Protein 6V7G (pdb70)

GO terms:
  GO:0042802 identical protein binding (F, IDA)
  GO:0032991 protein-containing complex (C, IDA)
  GO:0045735 nutrient reservoir activity (F, IDA)

Radius of gyration: 23.81 Å; Cα contacts (8 Å, |Δi|>4): 903; chains: 1; bounding box: 50×85×43 Å

Sequence (356 aa):
NNPYLFRSSNKFLTLFKKNQHGSLLRLLQRFNEDTEEKLENLRDYRVLEYCCSKPNTLLLPHHSDSDLLVVLVLEGQAILVLVNPDDGRDTYKLDQGDAIKIQAGTPFYLINPDNNQNLRILKFAITFRRPGTVVEDFFLSSTKRLPSYLSAFSKNFLEASYDSPYDDEIEQTLLQEEEQEGVIVKMMPKDTLSSQDKPFNLRSRRDPIYSNNYGKLYEITPEKNSQLRDDLDILLNLQQMNEGALFVPHYNSRATVILVANEGRAEVELVGLEEQQMQLRRYAATLSEGDIIVIPSSSFPVALKAASDLLNNMVGIGVNAENNERNFLAGHKENVIRQIPRQVSSDLTFPGSGEEVEELLENQKESYFVDGQPR

Foldseek 3Di:
DALQWFALVQWDWPDDDPFWTKTKHDASPPPHPPVPVRQQKIKMKIKGDAQKKQAKKFKQWKKKKAWQWAKKWKWWDDPVGIDIAIHGHQKIAIDHGPTIMMMTRNDHGIMTMMMIMTRHDPDRNDMDMQGQAQAQVGWHPVVVDDQVCVCVVVVHHSVCCCVPGTDHPYNDSMGGHDDVVVSVLRHIDGQPNDAFPDDDPFWTKGKDALVRHVRCVVQRKMKMIWGAAQKKQAKKFKAFWWKWKAWAAAKKWKWKWDADDVVGIDTDTDIGHHSMIGIHGGPIIMMIHGNHGTDMMIMTHRGPPMDMAGCAEDPNRVLLVDQQVVVCVVDVDHSVVSNVVRVPHHGPRMDRNDDD

Organism: Canavalia ensiformis (NCBI:txid3823)

Structure (mmCIF, N/CA/C/O backbone):
data_6V7G
#
_entry.id   6V7G
#
_cell.length_a   125.806
_cell.length_b   125.806
_cell.length_c   49.875
_cell.angle_alpha   90.000
_cell.angle_beta   90.000
_cell.angle_gamma   120.000
#
_symmetry.space_group_name_H-M   'P 63'
#
loop_
_entity.id
_entity.type
_entity.pdbx_description
1 polymer Canavalin
2 non-polymer 'ACETATE ION'
3 non-polymer 'BENZOIC ACID'
4 non-polymer 'CITRIC ACID'
5 water wat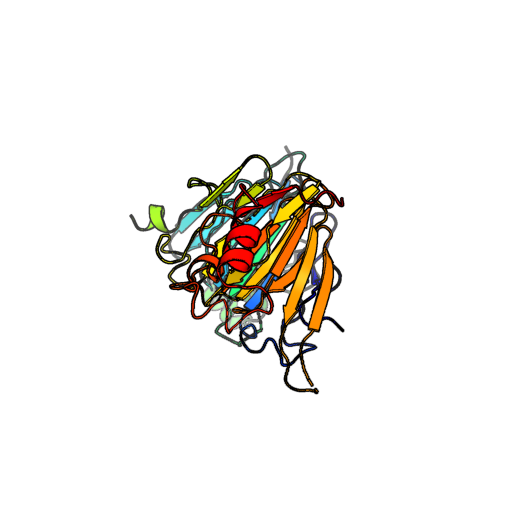er
#
loop_
_atom_site.group_PDB
_atom_site.id
_atom_site.type_symbol
_atom_site.label_atom_id
_atom_site.label_alt_id
_atom_site.label_comp_id
_atom_site.label_asym_id
_atom_site.label_entity_id
_atom_site.label_seq_id
_atom_site.pdbx_PDB_ins_code
_atom_site.Cartn_x
_atom_site.Cartn_y
_atom_site.Cartn_z
_atom_site.occupancy
_atom_site.B_iso_or_equiv
_atom_site.auth_seq_id
_atom_site.auth_comp_id
_atom_site.auth_asym_id
_atom_site.auth_atom_id
_atom_site.pdbx_PDB_model_num
ATOM 1 N N . ASN A 1 46 ? 23.633 137.520 -18.781 1.00 55.46 46 ASN A N 1
ATOM 2 C CA . ASN A 1 46 ? 22.567 138.423 -18.278 1.00 47.37 46 ASN A CA 1
ATOM 3 C C . ASN A 1 46 ? 22.421 138.219 -16.761 1.00 38.91 46 ASN A C 1
ATOM 4 O O . ASN A 1 46 ? 22.111 137.085 -16.308 1.00 44.29 46 ASN A O 1
ATOM 14 N N . ASN A 1 47 ? 22.672 139.288 -16.018 1.00 33.87 47 ASN A N 1
ATOM 15 C CA . ASN A 1 47 ? 22.581 139.334 -14.537 1.00 29.39 47 ASN A CA 1
ATOM 16 C C . ASN A 1 47 ? 21.571 140.422 -14.185 1.00 24.90 47 ASN A C 1
ATOM 17 O O . ASN A 1 47 ? 21.932 141.591 -14.053 1.00 24.97 47 ASN A O 1
ATOM 28 N N . PRO A 1 48 ? 20.296 140.058 -13.959 1.00 24.30 48 PRO A N 1
ATOM 29 C CA . PRO A 1 48 ? 19.248 141.039 -13.661 1.00 22.04 48 PRO A CA 1
ATOM 30 C C . PRO A 1 48 ? 19.348 141.615 -12.244 1.00 20.22 48 PRO A C 1
ATOM 31 O O . PRO A 1 48 ? 18.600 142.551 -11.948 1.00 21.59 48 PRO A O 1
ATOM 42 N N . TYR A 1 49 ? 20.270 141.102 -11.428 1.00 19.86 49 TYR A N 1
ATOM 43 C CA . TYR A 1 49 ? 20.422 141.526 -10.016 1.00 18.30 49 TYR A CA 1
ATOM 44 C C . TYR A 1 49 ? 21.526 142.569 -9.855 1.00 19.09 49 TYR A C 1
ATOM 45 O O . TYR A 1 49 ? 21.645 143.119 -8.747 1.00 18.07 49 TYR A O 1
ATOM 63 N N . LEU A 1 50 ? 22.297 142.831 -10.917 1.00 20.05 50 LEU A N 1
ATOM 64 C CA . LEU A 1 50 ? 23.486 143.705 -10.848 1.00 19.57 50 LEU A CA 1
ATOM 65 C C . LEU A 1 50 ? 23.164 145.106 -11.383 1.00 19.29 50 LEU A C 1
ATOM 66 O O . LEU A 1 50 ? 22.589 145.224 -12.480 1.00 22.39 50 LEU A O 1
ATOM 82 N N . PHE A 1 51 ? 23.434 146.109 -10.583 1.00 19.27 51 PHE A N 1
ATOM 83 C CA . PHE A 1 51 ? 23.162 147.535 -10.868 1.00 19.70 51 PHE A CA 1
ATOM 84 C C . PHE A 1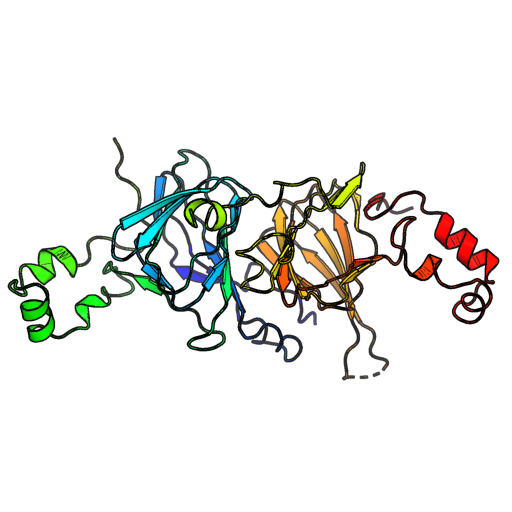 51 ? 24.492 148.281 -10.733 1.00 22.31 51 PHE A C 1
ATOM 85 O O . PHE A 1 51 ? 24.866 148.678 -9.628 1.00 22.83 51 PHE A O 1
ATOM 102 N N . ARG A 1 52 ? 25.201 148.415 -11.843 1.00 22.82 52 ARG A N 1
ATOM 103 C CA . ARG A 1 52 ? 26.498 149.132 -11.828 1.00 23.65 52 ARG A CA 1
ATOM 104 C C . ARG A 1 52 ? 26.247 150.588 -11.455 1.00 24.06 52 ARG A C 1
ATOM 105 O O . ARG A 1 52 ? 25.150 151.151 -11.722 1.00 23.02 52 ARG A O 1
ATOM 126 N N . SER A 1 53 ? 27.311 151.238 -10.955 1.00 23.23 53 SER A N 1
ATOM 127 C CA A SER A 1 53 ? 27.280 152.652 -10.509 0.46 25.02 53 SER A CA 1
ATOM 128 C CA B SER A 1 53 ? 27.274 152.650 -10.509 0.54 24.33 53 SER A CA 1
ATOM 129 C C . SER A 1 53 ? 26.763 153.540 -11.648 1.00 23.52 53 SER A C 1
ATOM 130 O O . SER A 1 53 ? 26.075 154.535 -11.367 1.00 26.34 53 SER A O 1
ATOM 145 N N . ASN A 1 54 ? 26.986 153.158 -12.896 1.00 23.90 54 ASN A N 1
ATOM 146 C CA . ASN A 1 54 ? 26.543 154.043 -13.991 1.00 24.24 54 ASN A CA 1
ATOM 147 C C . ASN A 1 54 ? 25.073 153.796 -14.348 1.00 23.23 54 ASN A C 1
ATOM 148 O O . ASN A 1 54 ? 24.597 154.432 -15.317 1.00 25.21 54 ASN A O 1
ATOM 159 N N . LYS A 1 55 ? 24.339 153.004 -13.572 1.00 24.27 55 LYS A N 1
ATOM 160 C CA . LYS A 1 55 ? 22.877 152.915 -13.810 1.00 24.15 55 LYS A CA 1
ATOM 161 C C . LYS A 1 55 ? 22.176 153.948 -12.908 1.00 23.50 55 LYS A C 1
ATOM 162 O O . LYS A 1 55 ? 20.948 154.003 -12.902 1.00 24.31 55 LYS A O 1
ATOM 181 N N . PHE A 1 56 ? 22.912 154.735 -12.139 1.00 24.67 56 PHE A N 1
ATOM 182 C CA . PHE A 1 56 ? 22.351 155.935 -11.472 1.00 22.18 56 PHE A CA 1
ATOM 183 C C . PHE A 1 56 ? 22.228 157.070 -12.486 1.00 26.88 56 PHE A C 1
ATOM 184 O O . PHE A 1 56 ? 23.244 157.362 -13.155 1.00 30.79 56 PHE A O 1
ATOM 201 N N . LEU A 1 57 ? 21.057 157.691 -12.595 1.00 24.22 57 LEU A N 1
ATOM 202 C CA . LEU A 1 57 ? 20.861 158.900 -13.429 1.00 26.24 57 LEU A CA 1
ATOM 203 C C . LEU A 1 57 ? 21.086 160.133 -12.570 1.00 24.65 57 LEU A C 1
ATOM 204 O O . LEU A 1 57 ? 20.670 160.194 -11.401 1.00 23.55 57 LEU A O 1
ATOM 220 N N . THR A 1 58 ? 21.696 161.145 -13.161 1.00 26.21 58 THR A N 1
ATOM 221 C CA . THR A 1 58 ? 21.946 162.417 -12.456 1.00 24.04 58 THR A CA 1
ATOM 222 C C . THR A 1 58 ? 20.660 163.246 -12.403 1.00 25.65 58 THR A C 1
ATOM 223 O O . THR A 1 58 ? 20.121 163.586 -13.475 1.00 30.25 58 THR A O 1
ATOM 234 N N . LEU A 1 59 ? 20.161 163.530 -11.208 1.00 22.57 59 LEU A N 1
ATOM 235 C CA . LEU A 1 59 ? 18.999 164.433 -10.977 1.00 22.29 59 LEU A CA 1
ATOM 236 C C . LEU A 1 59 ? 19.502 165.877 -10.970 1.00 25.30 59 LEU A C 1
ATOM 237 O O . LEU A 1 59 ? 18.806 166.772 -11.497 1.00 27.96 59 LEU A O 1
ATOM 253 N N . PHE A 1 60 ? 20.689 166.087 -10.396 1.00 22.67 60 PHE A N 1
ATOM 254 C CA . PHE A 1 60 ? 21.288 167.435 -10.293 1.00 22.15 60 PHE A CA 1
ATOM 255 C C . PHE A 1 60 ? 22.794 167.260 -10.127 1.00 21.55 60 PHE A C 1
ATOM 256 O O . PHE A 1 60 ? 23.236 166.415 -9.351 1.00 21.61 60 PHE A O 1
ATOM 273 N N . LYS A 1 61 ? 23.576 168.103 -10.797 1.00 22.44 61 LYS A N 1
ATOM 274 C CA A LYS A 1 61 ? 25.029 168.183 -10.547 0.62 23.11 61 LYS A CA 1
ATOM 275 C CA B LYS A 1 61 ? 25.050 168.162 -10.619 0.38 24.08 61 LYS A CA 1
ATOM 276 C C . LYS A 1 61 ? 25.519 169.611 -10.796 1.00 23.48 61 LYS A C 1
ATOM 277 O O . LYS A 1 61 ? 25.139 170.239 -11.806 1.00 24.96 61 LYS A O 1
ATOM 314 N N . ASN A 1 62 ? 26.332 170.097 -9.884 1.00 20.36 62 ASN A N 1
ATOM 315 C CA . ASN A 1 62 ? 27.084 171.352 -10.139 1.00 20.80 62 ASN A CA 1
ATOM 316 C C . ASN A 1 62 ? 28.489 171.174 -9.557 1.00 21.10 62 ASN A C 1
ATOM 317 O O . ASN A 1 62 ? 28.884 170.046 -9.239 1.00 21.96 62 ASN A O 1
ATOM 328 N N . GLN A 1 63 ? 29.250 172.269 -9.421 1.00 21.90 63 GLN A N 1
ATOM 329 C CA . GLN A 1 63 ? 30.624 172.199 -8.881 1.00 23.01 63 GLN A CA 1
ATOM 330 C C . GLN A 1 63 ? 30.645 171.858 -7.396 1.00 24.25 63 GLN A C 1
ATOM 331 O O . GLN A 1 63 ? 31.721 171.497 -6.916 1.00 26.87 63 GLN A O 1
ATOM 345 N N . HIS A 1 64 ? 29.488 171.875 -6.718 1.00 21.26 64 HIS A N 1
ATOM 346 C CA . HIS A 1 64 ? 29.407 171.713 -5.246 1.00 21.04 64 HIS A CA 1
ATOM 347 C C . HIS A 1 64 ? 28.938 170.290 -4.878 1.00 20.87 64 HIS A C 1
ATOM 348 O O . HIS A 1 64 ? 29.113 169.912 -3.732 1.00 21.42 64 HIS A O 1
ATOM 362 N N . GLY A 1 65 ? 28.370 169.547 -5.806 1.00 21.79 65 GLY A N 1
ATOM 363 C CA . GLY A 1 65 ? 27.881 168.197 -5.458 1.00 20.33 65 GLY A CA 1
ATOM 364 C C . GLY A 1 65 ? 26.905 167.662 -6.483 1.00 20.70 65 GLY A C 1
ATOM 365 O O . GLY A 1 65 ? 26.707 168.234 -7.544 1.00 20.62 65 GLY A O 1
ATOM 369 N N . SER A 1 66 ? 26.320 166.519 -6.160 1.00 19.76 66 SER A N 1
ATOM 370 C CA . SER A 1 66 ? 25.429 165.822 -7.100 1.00 20.15 66 SER A CA 1
ATOM 371 C C . SER A 1 66 ? 24.370 165.017 -6.345 1.00 20.46 66 SER A C 1
ATOM 372 O O . SER A 1 66 ? 24.603 164.542 -5.228 1.00 21.33 66 SER A O 1
ATOM 380 N N A LEU A 1 67 ? 23.238 164.833 -6.994 0.61 19.97 67 LEU A N 1
ATOM 381 N N B LEU A 1 67 ? 23.233 164.864 -7.019 0.39 19.79 67 LEU A N 1
ATOM 382 C CA A LEU A 1 67 ? 22.192 163.898 -6.511 0.61 20.52 67 LEU A CA 1
ATOM 383 C CA B LEU A 1 67 ? 22.073 164.015 -6.632 0.39 19.77 67 LEU A CA 1
ATOM 384 C C A LEU A 1 67 ? 21.845 162.971 -7.667 0.61 20.90 67 LEU A C 1
ATOM 385 C C B LEU A 1 67 ? 21.889 162.967 -7.735 0.39 20.03 67 LEU A C 1
ATOM 386 O O A LEU A 1 67 ? 21.542 163.449 -8.766 0.61 21.90 67 LEU A O 1
ATOM 387 O O B LEU A 1 67 ? 21.753 163.365 -8.909 0.39 19.60 67 LEU A O 1
ATOM 418 N N . ARG A 1 68 ? 21.914 161.673 -7.407 0.96 19.59 68 ARG A N 1
ATOM 419 C CA . ARG A 1 68 ? 21.716 160.636 -8.437 1.00 20.19 68 ARG A CA 1
ATOM 420 C C . ARG A 1 68 ? 20.664 159.640 -7.947 1.00 19.61 68 ARG A C 1
ATOM 421 O O . ARG A 1 68 ? 20.549 159.430 -6.736 0.99 21.42 68 ARG A O 1
ATOM 443 N N . LEU A 1 69 ? 19.957 159.066 -8.895 1.00 18.80 69 LEU A N 1
ATOM 444 C CA . LEU A 1 69 ? 18.789 158.189 -8.631 1.00 19.28 69 LEU A CA 1
ATOM 445 C C . LEU A 1 69 ? 18.981 156.906 -9.415 1.00 17.91 69 LEU A C 1
ATOM 446 O O . LEU A 1 69 ? 19.058 156.944 -10.650 1.00 19.00 69 LEU A O 1
ATOM 462 N N . LEU A 1 70 ? 19.044 155.776 -8.727 1.00 18.01 70 LEU A N 1
ATOM 463 C CA . LEU A 1 70 ? 19.148 154.477 -9.426 1.00 20.01 70 LEU A CA 1
ATOM 464 C C . LEU A 1 70 ? 17.870 154.192 -10.206 1.00 19.08 70 LEU A C 1
ATOM 465 O O . LEU A 1 70 ? 16.767 154.495 -9.754 1.00 19.64 70 LEU A O 1
ATOM 481 N N . GLN A 1 71 ? 18.054 153.613 -11.387 1.00 20.80 71 GLN A N 1
ATOM 482 C CA . GLN A 1 71 ? 16.915 153.113 -12.172 1.00 23.09 71 GLN A CA 1
ATOM 483 C C . GLN A 1 71 ? 16.043 152.223 -11.283 1.00 22.94 71 GLN A C 1
ATOM 484 O O . GLN A 1 71 ? 16.541 151.620 -10.313 1.00 22.94 71 GLN A O 1
ATOM 498 N N . ARG A 1 72 ? 14.756 152.195 -11.568 1.00 21.63 72 ARG A N 1
ATOM 499 C CA . ARG A 1 72 ? 13.835 151.277 -10.879 1.00 21.26 72 ARG A CA 1
ATOM 500 C C . ARG A 1 72 ? 14.392 149.849 -10.920 1.00 20.94 72 ARG A C 1
ATOM 501 O O . ARG A 1 72 ? 14.968 149.390 -11.944 1.00 22.52 72 ARG A O 1
ATOM 522 N N . PHE A 1 73 ? 14.231 149.140 -9.817 1.00 20.15 73 PHE A N 1
ATOM 523 C CA . PHE A 1 73 ? 14.693 147.743 -9.715 1.00 19.45 73 PHE A CA 1
ATOM 524 C C . PHE A 1 73 ? 14.008 146.869 -10.758 1.00 21.13 73 PHE A C 1
ATOM 525 O O . PHE A 1 73 ? 14.674 145.937 -11.235 1.00 21.29 73 PHE A O 1
ATOM 542 N N . ASN A 1 74 ? 12.771 147.197 -11.094 1.00 21.51 74 ASN A N 1
ATOM 543 C CA . ASN A 1 74 ? 11.970 146.401 -12.055 1.00 23.92 74 ASN A CA 1
ATOM 544 C C . ASN A 1 74 ? 11.972 147.046 -13.431 1.00 27.27 74 ASN A C 1
ATOM 545 O O . ASN A 1 74 ? 11.103 146.633 -14.250 1.00 30.88 74 ASN A O 1
ATOM 556 N N . GLU A 1 75 ? 12.931 147.913 -13.753 1.00 25.23 75 GLU A N 1
ATOM 557 C CA . GLU A 1 75 ? 12.959 148.560 -15.091 1.00 26.41 75 GLU A CA 1
ATOM 558 C C . GLU A 1 75 ? 13.224 147.499 -16.153 1.00 28.96 75 GLU A C 1
ATOM 559 O O . GLU A 1 75 ? 12.524 147.536 -17.202 1.00 31.04 75 GLU A O 1
ATOM 571 N N . ASP A 1 76 ? 14.203 146.617 -15.940 1.00 26.17 76 ASP A N 1
ATOM 572 C CA . ASP A 1 76 ? 14.738 145.729 -17.014 1.00 27.24 76 ASP A CA 1
ATOM 573 C C . ASP A 1 76 ? 14.479 144.261 -16.690 1.00 30.82 76 ASP A C 1
ATOM 574 O O . ASP A 1 76 ? 14.950 143.408 -17.442 1.00 36.51 76 ASP A O 1
ATOM 583 N N . THR A 1 77 ? 13.810 143.955 -15.589 1.00 27.42 77 THR A N 1
ATOM 584 C CA . THR A 1 77 ? 13.552 142.549 -15.172 1.00 25.72 77 THR A CA 1
ATOM 585 C C . THR A 1 77 ? 12.179 142.475 -14.523 1.00 27.93 77 THR A C 1
ATOM 586 O O . THR A 1 77 ? 11.776 143.435 -13.844 1.00 30.78 77 THR A O 1
ATOM 597 N N . GLU A 1 78 ? 11.565 141.299 -14.595 1.00 27.45 78 GLU A N 1
ATOM 598 C CA A GLU A 1 78 ? 10.309 141.011 -13.860 0.42 27.16 78 GLU A CA 1
ATOM 599 C CA B GLU A 1 78 ? 10.314 140.924 -13.909 0.58 27.26 78 GLU A CA 1
ATOM 600 C C . GLU A 1 78 ? 10.626 140.316 -12.535 1.00 26.38 78 GLU A C 1
ATOM 601 O O . GLU A 1 78 ? 9.688 140.121 -11.744 1.00 30.31 78 GLU A O 1
ATOM 624 N N . LYS A 1 79 ? 11.892 140.029 -12.257 1.00 21.12 79 LYS A N 1
ATOM 625 C CA . LYS A 1 79 ? 12.306 139.195 -11.117 1.00 20.78 79 LYS A CA 1
ATOM 626 C C . LYS A 1 79 ? 12.336 139.998 -9.820 1.00 21.84 79 LYS A C 1
ATOM 627 O O . LYS A 1 79 ? 12.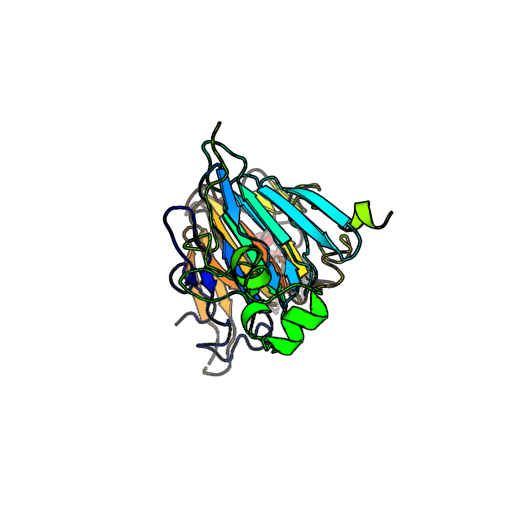494 139.386 -8.775 1.00 21.64 79 LYS A O 1
ATOM 646 N N . LEU A 1 80 ? 12.231 141.325 -9.905 1.00 21.45 80 LEU A N 1
ATOM 647 C CA . LEU A 1 80 ? 12.364 142.206 -8.710 1.00 18.59 80 LEU A CA 1
ATOM 648 C C . LEU A 1 80 ? 11.071 143.001 -8.488 1.00 18.92 80 LEU A C 1
ATOM 649 O O . LEU A 1 80 ? 11.129 144.103 -7.909 1.00 18.23 80 LEU A O 1
ATOM 665 N N . GLU A 1 81 ? 9.905 142.426 -8.746 1.00 21.77 81 GLU A N 1
ATOM 666 C CA . GLU A 1 81 ? 8.617 143.066 -8.356 1.00 20.60 81 GLU A CA 1
ATOM 667 C C . GLU A 1 81 ? 8.559 143.320 -6.859 1.00 20.37 81 GLU A C 1
ATOM 668 O O . GLU A 1 81 ? 7.933 144.339 -6.454 1.00 23.40 81 GLU A O 1
ATOM 680 N N . ASN A 1 82 ? 9.202 142.525 -6.023 1.00 20.09 82 ASN A N 1
ATOM 681 C CA . ASN A 1 82 ? 9.200 142.755 -4.547 1.00 22.16 82 ASN A CA 1
ATOM 682 C C . ASN A 1 82 ? 9.829 144.095 -4.181 1.00 20.11 82 ASN A C 1
ATOM 683 O O . ASN A 1 82 ? 9.726 144.530 -2.995 1.00 22.33 82 ASN A O 1
ATOM 694 N N . LEU A 1 83 ? 10.614 144.676 -5.094 1.00 17.34 83 LEU A N 1
ATOM 695 C CA . LEU A 1 83 ? 11.376 145.901 -4.811 1.00 17.04 83 LEU A CA 1
ATOM 696 C C . LEU A 1 83 ? 10.765 147.110 -5.509 1.00 17.20 83 LEU A C 1
ATOM 697 O O . LEU A 1 83 ? 11.355 148.183 -5.401 1.00 17.02 83 LEU A O 1
ATOM 713 N N . ARG A 1 84 ? 9.602 146.995 -6.122 1.00 17.69 84 ARG A N 1
ATOM 714 C CA . ARG A 1 84 ? 9.078 148.087 -6.992 1.00 19.47 84 ARG A CA 1
ATOM 715 C C . ARG A 1 84 ? 8.787 149.358 -6.189 1.00 18.92 84 ARG A C 1
ATOM 716 O O . ARG A 1 84 ? 8.842 150.425 -6.808 1.00 22.18 84 ARG A O 1
ATOM 737 N N . ASP A 1 85 ? 8.545 149.302 -4.883 1.00 17.73 85 ASP A N 1
ATOM 738 C CA . ASP A 1 85 ? 8.189 150.509 -4.092 1.00 21.57 85 ASP A CA 1
ATOM 739 C C . ASP A 1 85 ? 9.446 151.216 -3.588 1.00 18.54 85 ASP A C 1
ATOM 740 O O . ASP A 1 85 ? 9.325 152.261 -2.933 1.00 19.72 85 ASP A O 1
ATOM 749 N N . TYR A 1 86 ? 10.650 150.682 -3.829 1.00 16.94 86 TYR A N 1
ATOM 750 C CA . TYR A 1 86 ? 11.882 151.235 -3.251 1.00 16.90 86 TYR A CA 1
ATOM 751 C C . TYR A 1 86 ? 12.748 151.881 -4.326 1.00 17.88 86 TYR A C 1
ATOM 752 O O . TYR A 1 86 ? 12.850 151.356 -5.465 1.00 18.20 86 TYR A O 1
ATOM 770 N N . ARG A 1 87 ? 13.391 153.005 -3.988 1.00 17.10 87 ARG A N 1
ATOM 771 C CA . ARG A 1 87 ? 14.378 153.637 -4.875 1.00 18.59 87 ARG A CA 1
ATOM 772 C C . ARG A 1 87 ? 15.641 153.943 -4.082 1.00 17.97 87 ARG A C 1
ATOM 773 O O . ARG A 1 87 ? 15.589 154.174 -2.886 1.00 18.27 87 ARG A O 1
ATOM 794 N N . VAL A 1 88 ? 16.771 153.915 -4.753 1.00 18.20 88 VAL A N 1
ATOM 795 C CA . VAL A 1 88 ? 18.087 154.247 -4.163 1.00 18.36 88 VAL A CA 1
ATOM 796 C C . VAL A 1 88 ? 18.582 155.558 -4.743 1.00 18.83 88 VAL A C 1
ATOM 797 O O . VAL A 1 88 ? 18.619 155.707 -5.961 1.00 19.27 88 VAL A O 1
ATOM 810 N N . LEU A 1 89 ? 18.937 156.481 -3.851 1.00 18.99 89 LEU A N 1
ATOM 811 C CA . LEU A 1 89 ? 19.574 157.754 -4.266 1.00 21.03 89 LEU A CA 1
ATOM 812 C C . LEU A 1 89 ? 20.960 157.843 -3.654 1.00 21.04 89 LEU A C 1
ATOM 813 O O . LEU A 1 89 ? 21.230 157.293 -2.564 1.00 20.45 89 LEU A O 1
ATOM 829 N N . GLU A 1 90 ? 21.825 158.614 -4.321 1.00 21.67 90 GLU A N 1
ATOM 830 C CA . GLU A 1 90 ? 23.170 158.943 -3.798 1.00 24.07 90 GLU A CA 1
ATOM 831 C C . GLU A 1 90 ? 23.312 160.464 -3.804 1.00 23.89 90 GLU A C 1
ATOM 832 O O . GLU A 1 90 ? 22.980 161.108 -4.801 1.00 25.66 90 GLU A O 1
ATOM 844 N N . TYR A 1 91 ? 23.733 161.035 -2.682 1.00 21.93 91 TYR A N 1
ATOM 845 C CA . TYR A 1 91 ? 24.008 162.482 -2.555 1.00 22.02 91 TYR A CA 1
ATOM 846 C C . TYR A 1 91 ? 25.495 162.615 -2.246 1.00 20.71 91 TYR A C 1
ATOM 847 O O . TYR A 1 91 ? 25.998 161.953 -1.330 1.00 23.86 91 TYR A O 1
ATOM 865 N N . CYS A 1 92 ? 26.212 163.413 -3.030 1.00 20.55 92 CYS A N 1
ATOM 866 C CA A CYS A 1 92 ? 27.640 163.706 -2.790 0.51 23.12 92 CYS A CA 1
ATOM 867 C CA B CYS A 1 92 ? 27.637 163.695 -2.729 0.49 23.04 92 CYS A CA 1
ATOM 868 C C . CYS A 1 92 ? 27.817 165.210 -2.709 1.00 21.72 92 CYS A C 1
ATOM 869 O O . CYS A 1 92 ? 27.211 165.914 -3.525 1.00 22.51 92 CYS A O 1
ATOM 883 N N . SER A 1 93 ? 28.560 165.695 -1.744 1.00 21.17 93 SER A N 1
ATOM 884 C CA . SER A 1 93 ? 28.808 167.143 -1.730 1.00 21.16 93 SER A CA 1
ATOM 885 C C . SER A 1 93 ? 30.224 167.472 -1.260 1.00 21.52 93 SER A C 1
ATOM 886 O O . SER A 1 93 ? 30.805 166.742 -0.442 1.00 22.73 93 SER A O 1
ATOM 894 N N . LYS A 1 94 ? 30.692 168.586 -1.787 1.00 20.57 94 LYS A N 1
ATOM 895 C CA . LYS A 1 94 ? 32.047 169.080 -1.486 1.00 21.59 94 LYS A CA 1
ATOM 896 C C . LYS A 1 94 ? 32.045 169.695 -0.096 1.00 22.35 94 LYS A C 1
ATOM 897 O O . LYS A 1 94 ? 31.005 170.019 0.493 1.00 21.54 94 LYS A O 1
ATOM 916 N N . PRO A 1 95 ? 33.239 169.967 0.466 1.00 21.50 95 PRO A N 1
ATOM 917 C CA . PRO A 1 95 ? 33.295 170.688 1.727 1.00 21.36 95 PRO A CA 1
ATOM 918 C C . PRO A 1 95 ? 32.541 172.025 1.756 1.00 20.85 95 PRO A C 1
ATOM 919 O O . PRO A 1 95 ? 32.441 172.740 0.763 1.00 21.94 95 PRO A O 1
ATOM 930 N N . ASN A 1 96 ? 31.979 172.344 2.911 1.00 21.57 96 ASN A N 1
ATOM 931 C CA . ASN A 1 96 ? 31.340 173.649 3.174 1.00 20.98 96 ASN A CA 1
ATOM 932 C C . ASN A 1 96 ? 30.203 173.892 2.169 1.00 22.41 96 ASN A C 1
ATOM 933 O O . ASN A 1 96 ? 30.143 174.957 1.553 1.00 24.09 96 ASN A O 1
ATOM 944 N N . THR A 1 97 ? 29.305 172.924 2.016 1.00 21.11 97 THR A N 1
ATOM 945 C CA . THR A 1 97 ? 28.163 173.055 1.080 1.00 20.52 97 THR A CA 1
ATOM 946 C C . THR A 1 97 ? 26.843 172.773 1.808 1.00 21.85 97 THR A C 1
ATOM 947 O O . THR A 1 97 ? 26.851 172.152 2.844 1.00 21.37 97 THR A O 1
ATOM 958 N N . LEU A 1 98 ? 25.770 173.258 1.218 1.00 19.44 98 LEU A N 1
ATOM 959 C CA . LEU A 1 98 ? 24.387 173.145 1.741 1.00 20.72 98 LEU A CA 1
ATOM 960 C C . LEU A 1 98 ? 23.495 172.641 0.619 1.00 19.86 98 LEU A C 1
ATOM 961 O O . LEU A 1 98 ? 23.433 173.264 -0.443 1.00 20.38 98 LEU A O 1
ATOM 977 N N . LEU A 1 99 ? 22.749 171.565 0.888 1.00 18.84 99 LEU A N 1
ATOM 978 C CA . LEU A 1 99 ? 21.571 171.183 0.069 1.00 19.45 99 LEU A CA 1
ATOM 979 C C . LEU A 1 99 ? 20.332 171.915 0.597 1.00 18.47 99 LEU A C 1
ATOM 980 O O . LEU A 1 99 ? 20.022 171.747 1.779 1.00 20.51 99 LEU A O 1
ATOM 996 N N . LEU A 1 100 ? 19.722 172.732 -0.242 1.00 19.82 100 LEU A N 1
ATOM 997 C CA . LEU A 1 100 ? 18.683 173.703 0.180 1.00 20.27 100 LEU A CA 1
ATOM 998 C C . LEU A 1 100 ? 17.441 172.975 0.680 1.00 19.04 100 LEU A C 1
ATOM 999 O O . LEU A 1 100 ? 17.166 171.814 0.318 1.00 19.81 100 LEU A O 1
ATOM 1015 N N . PRO A 1 101 ? 16.644 173.655 1.517 1.00 19.16 101 PRO A N 1
ATOM 1016 C CA . PRO A 1 101 ? 15.445 173.064 2.120 1.00 19.21 101 PRO A CA 1
ATOM 1017 C C . PRO A 1 101 ? 14.452 172.508 1.104 1.00 18.87 101 PRO A C 1
ATOM 1018 O O . PRO A 1 101 ? 14.073 173.173 0.140 1.00 19.65 101 PRO A O 1
ATOM 1029 N N . HIS A 1 102 ? 13.968 171.305 1.397 1.00 18.60 102 HIS A N 1
ATOM 1030 C CA . HIS A 1 102 ? 12.977 170.627 0.538 1.00 17.97 102 HIS A CA 1
ATOM 1031 C C . HIS A 1 102 ? 12.317 169.532 1.348 1.00 17.32 102 HIS A C 1
ATOM 1032 O O . HIS A 1 102 ? 12.905 169.035 2.323 1.00 17.76 102 HIS A O 1
ATOM 1046 N N . HIS A 1 103 ? 11.127 169.147 0.946 1.00 16.71 103 HIS A N 1
ATOM 1047 C CA . HIS A 1 103 ? 10.529 167.907 1.467 1.00 16.92 103 HIS A CA 1
ATOM 1048 C C . HIS A 1 103 ? 10.409 166.899 0.344 1.00 18.19 103 HIS A C 1
ATOM 1049 O O . HIS A 1 103 ? 10.315 167.248 -0.826 1.00 17.41 103 HIS A O 1
ATOM 1063 N N . SER A 1 104 ? 10.388 165.653 0.740 1.00 18.05 104 SER A N 1
ATOM 1064 C CA . SER A 1 104 ? 10.171 164.508 -0.163 1.00 17.65 104 SER A CA 1
ATOM 1065 C C . SER A 1 104 ? 8.764 163.960 0.040 1.00 17.60 104 SER A C 1
ATOM 1066 O O . SER A 1 104 ? 8.238 164.015 1.173 1.00 18.64 104 SER A O 1
ATOM 1074 N N . ASP A 1 105 ? 8.167 163.415 -1.008 1.00 17.35 105 ASP A N 1
ATOM 1075 C CA . ASP A 1 105 ? 6.896 162.687 -0.866 1.00 17.51 105 ASP A CA 1
ATOM 1076 C C . ASP A 1 105 ? 7.082 161.266 -0.322 1.00 17.47 105 ASP A C 1
ATOM 1077 O O . ASP A 1 105 ? 6.054 160.626 -0.011 1.00 18.02 105 ASP A O 1
ATOM 1086 N N . SER A 1 106 ? 8.324 160.814 -0.129 1.00 16.61 106 SER A N 1
ATOM 1087 C CA . SER A 1 106 ? 8.637 159.427 0.277 1.00 15.07 106 SER A CA 1
ATOM 1088 C C . SER A 1 106 ? 9.303 159.439 1.645 1.00 15.30 106 SER A C 1
ATOM 1089 O O . SER A 1 106 ? 9.942 160.435 1.986 1.00 17.54 106 SER A O 1
ATOM 1097 N N . ASP A 1 107 ? 9.197 158.318 2.376 1.00 15.70 107 ASP A N 1
ATOM 1098 C CA . ASP A 1 107 ? 10.053 158.115 3.569 1.00 16.37 107 ASP A CA 1
ATOM 1099 C C . ASP A 1 107 ? 11.495 157.887 3.097 1.00 17.59 107 ASP A C 1
ATOM 1100 O O . ASP A 1 107 ? 11.685 157.262 2.031 1.00 17.62 107 ASP A O 1
ATOM 1109 N N . LEU A 1 108 ? 12.480 158.432 3.801 1.00 16.99 108 LEU A N 1
ATOM 1110 C CA . LEU A 1 108 ? 13.893 158.269 3.419 1.00 16.69 108 LEU A CA 1
ATOM 1111 C C . LEU A 1 108 ? 14.639 157.657 4.593 1.00 19.98 108 LEU A C 1
ATOM 1112 O O . LEU A 1 108 ? 14.529 158.138 5.717 1.00 22.47 108 LEU A O 1
ATOM 1128 N N . LEU A 1 109 ? 15.442 156.654 4.321 1.00 17.17 109 LEU A N 1
ATOM 1129 C CA . LEU A 1 109 ? 16.436 156.174 5.292 1.00 19.19 109 LEU A CA 1
ATOM 1130 C C . LEU A 1 109 ? 17.774 156.679 4.770 1.00 19.17 109 LEU A C 1
ATOM 1131 O O . LEU A 1 109 ? 18.128 156.348 3.612 1.00 21.46 109 LEU A O 1
ATOM 1147 N N . VAL A 1 110 ? 18.399 157.571 5.511 1.00 18.37 110 VAL A N 1
ATOM 1148 C CA A VAL A 1 110 ? 19.635 158.317 5.141 0.68 19.84 110 VAL A CA 1
ATOM 1149 C CA B VAL A 1 110 ? 19.657 158.185 5.026 0.32 18.75 110 VAL A CA 1
ATOM 1150 C C . VAL A 1 110 ? 20.819 157.644 5.850 1.00 21.42 110 VAL A C 1
ATOM 1151 O O . VAL A 1 110 ? 20.697 157.462 7.079 1.00 22.99 110 VAL A O 1
ATOM 1176 N N . LEU A 1 111 ? 21.881 157.325 5.126 1.00 19.54 111 LEU A N 1
ATOM 1177 C CA . LEU A 1 111 ? 23.100 156.732 5.724 1.00 20.76 111 LEU A CA 1
ATOM 1178 C C . LEU A 1 111 ? 24.321 157.489 5.229 1.00 18.86 111 LEU A C 1
ATOM 1179 O O . LEU A 1 111 ? 24.498 157.656 4.006 1.00 20.27 111 LEU A O 1
ATOM 1195 N N . VAL A 1 112 ? 25.189 157.871 6.151 1.00 19.12 112 VAL A N 1
ATOM 1196 C CA . VAL A 1 112 ? 26.464 158.523 5.781 1.00 18.94 112 VAL A CA 1
ATOM 1197 C C . VAL A 1 112 ? 27.492 157.443 5.438 1.00 19.58 112 VAL A C 1
ATOM 1198 O O . VAL A 1 112 ? 27.887 156.682 6.330 1.00 21.24 112 VAL A O 1
ATOM 1211 N N . LEU A 1 113 ? 27.874 157.366 4.182 1.00 18.84 113 LEU A N 1
ATOM 1212 C CA . LEU A 1 113 ? 28.896 156.404 3.701 1.00 20.70 113 LEU A CA 1
ATOM 1213 C C . LEU A 1 113 ? 30.295 156.972 3.898 1.00 23.53 113 LEU A C 1
ATOM 1214 O O . LEU A 1 113 ? 31.235 156.171 4.109 1.00 25.37 113 LEU A O 1
ATOM 1230 N N . GLU A 1 114 ? 30.461 158.298 3.775 1.00 20.57 114 GLU A N 1
ATOM 1231 C CA . GLU A 1 114 ? 31.783 158.939 3.871 1.00 23.52 114 GLU A CA 1
ATOM 1232 C C . GLU A 1 114 ? 31.565 160.354 4.385 1.00 21.22 114 GLU A C 1
ATOM 1233 O O . GLU A 1 114 ? 30.633 161.040 3.946 1.00 21.59 114 GLU A O 1
ATOM 1245 N N . GLY A 1 115 ? 32.410 160.794 5.302 1.00 22.57 115 GLY A N 1
ATOM 1246 C CA . GLY A 1 115 ? 32.388 162.176 5.747 1.00 21.48 115 GLY A CA 1
ATOM 1247 C C . GLY A 1 115 ? 31.496 162.399 6.940 1.00 22.84 115 GLY A C 1
ATOM 1248 O O . GLY A 1 115 ? 31.343 161.495 7.779 1.00 22.99 115 GLY A O 1
ATOM 1252 N N . GLN A 1 116 ? 30.998 163.620 7.054 1.00 21.43 116 GLN A N 1
ATOM 1253 C CA . GLN A 1 116 ? 30.141 164.048 8.180 1.00 23.19 116 GLN A CA 1
ATOM 1254 C C . GLN A 1 116 ? 29.127 165.056 7.658 1.00 20.83 116 GLN A C 1
ATOM 1255 O O . GLN A 1 116 ? 29.386 165.746 6.662 1.00 21.42 116 GLN A O 1
ATOM 1269 N N . ALA A 1 117 ? 27.964 165.089 8.289 1.00 22.05 117 ALA A N 1
ATOM 1270 C CA . ALA A 1 117 ? 26.877 165.972 7.865 1.00 20.58 117 ALA A CA 1
ATOM 1271 C C . ALA A 1 117 ? 26.229 166.608 9.066 1.00 20.62 117 ALA A C 1
ATOM 1272 O O . ALA A 1 117 ? 26.257 166.048 10.192 1.00 23.71 117 ALA A O 1
ATOM 1279 N N . ILE A 1 118 ? 25.606 167.741 8.809 1.00 19.45 118 ILE A N 1
ATOM 1280 C CA . ILE A 1 118 ? 24.604 168.318 9.725 1.00 20.81 118 ILE A CA 1
ATOM 1281 C C . ILE A 1 118 ? 23.260 168.216 9.006 1.00 19.36 118 ILE A C 1
ATOM 1282 O O . ILE A 1 118 ? 23.129 168.693 7.854 1.00 20.83 118 ILE A O 1
ATOM 1298 N N . LEU A 1 119 ? 22.315 167.556 9.643 1.00 19.21 119 LEU A N 1
ATOM 1299 C CA . LEU A 1 119 ? 20.951 167.397 9.116 1.00 19.18 119 LEU A CA 1
ATOM 1300 C C . LEU A 1 119 ? 19.996 168.211 9.968 1.00 18.97 119 LEU A C 1
ATOM 1301 O O . LEU A 1 119 ? 20.010 168.074 11.217 1.00 20.19 119 LEU A O 1
ATOM 1317 N N . VAL A 1 120 ? 19.185 169.039 9.316 1.00 17.95 120 VAL A N 1
ATOM 1318 C CA . VAL A 1 120 ? 18.149 169.816 10.031 1.00 18.79 120 VAL A CA 1
ATOM 1319 C C . VAL A 1 120 ? 16.789 169.373 9.523 1.00 19.23 120 VAL A C 1
ATOM 1320 O O . VAL A 1 120 ? 16.578 169.465 8.312 1.00 19.81 120 VAL A O 1
ATOM 1333 N N . LEU A 1 121 ? 15.949 168.941 10.442 1.00 19.53 121 LEU A N 1
ATOM 1334 C CA . LEU A 1 121 ? 14.554 168.525 10.166 1.00 19.91 121 LEU A CA 1
ATOM 1335 C C . LEU A 1 121 ? 13.630 169.614 10.696 1.00 22.13 121 LEU A C 1
ATOM 1336 O O . LEU A 1 121 ? 13.667 169.906 11.914 1.00 24.10 121 LEU A O 1
ATOM 1352 N N . VAL A 1 122 ? 12.841 170.197 9.826 1.00 20.94 122 VAL A N 1
ATOM 1353 C CA . VAL A 1 122 ? 11.941 171.333 10.163 1.00 22.92 122 VAL A CA 1
ATOM 1354 C C . VAL A 1 122 ? 10.537 170.792 10.396 1.00 26.35 122 VAL A C 1
ATOM 1355 O O . VAL A 1 122 ? 10.039 169.963 9.601 1.00 28.16 122 VAL A O 1
ATOM 1368 N N . ASN A 1 123 ? 9.955 171.139 11.526 1.00 24.69 123 ASN A N 1
ATOM 1369 C CA . ASN A 1 123 ? 8.559 170.738 11.809 1.00 26.55 123 ASN A CA 1
ATOM 1370 C C . ASN A 1 123 ? 7.741 172.014 11.942 1.00 26.69 123 ASN A C 1
ATOM 1371 O O . ASN A 1 123 ? 8.256 173.117 11.833 1.00 26.08 123 ASN A O 1
ATOM 1382 N N . PRO A 1 124 ? 6.396 171.896 11.998 1.00 27.92 124 PRO A N 1
ATOM 1383 C CA . PRO A 1 124 ? 5.569 173.100 11.968 1.00 29.61 124 PRO A CA 1
ATOM 1384 C C . PRO A 1 124 ? 5.814 174.039 13.160 1.00 30.98 124 PRO A C 1
ATOM 1385 O O . PRO A 1 124 ? 5.484 175.212 13.047 1.00 30.84 124 PRO A O 1
ATOM 1396 N N . ASP A 1 125 ? 6.412 173.536 14.235 1.00 33.53 125 ASP A N 1
ATOM 1397 C CA A ASP A 1 125 ? 6.556 174.309 15.499 0.46 35.51 125 ASP A CA 1
ATOM 1398 C CA B ASP A 1 125 ? 6.555 174.313 15.495 0.54 35.88 125 ASP A CA 1
ATOM 1399 C C . ASP A 1 125 ? 8.026 174.406 15.922 1.00 35.65 125 ASP A C 1
ATOM 1400 O O . ASP A 1 125 ? 8.271 174.848 17.032 1.00 36.41 125 ASP A O 1
ATOM 1417 N N . GLY A 1 126 ? 8.984 174.021 15.076 1.00 31.49 126 GLY A N 1
ATOM 1418 C CA . GLY A 1 126 ? 10.399 174.117 15.483 1.00 29.79 126 GLY A CA 1
ATOM 1419 C C . GLY A 1 126 ? 11.307 173.345 14.551 1.00 29.29 126 GLY A C 1
ATOM 1420 O O . GLY A 1 126 ? 10.880 173.065 13.426 1.00 27.81 126 GLY A O 1
ATOM 1424 N N . ARG A 1 127 ? 12.522 173.025 14.980 1.00 26.83 127 ARG A N 1
ATOM 1425 C CA . ARG A 1 127 ? 13.436 172.214 14.142 1.00 24.67 127 ARG A CA 1
ATOM 1426 C C . ARG A 1 127 ? 14.329 171.358 15.021 1.00 27.90 127 ARG A C 1
ATOM 1427 O O . ARG A 1 127 ? 14.553 171.705 16.180 1.00 29.51 127 ARG A O 1
ATOM 1448 N N . ASP A 1 128 ? 14.825 170.260 14.458 1.00 23.84 128 ASP A N 1
ATOM 1449 C CA . ASP A 1 128 ? 15.745 169.334 15.145 1.00 25.82 128 ASP A CA 1
ATOM 1450 C C . ASP A 1 128 ? 17.028 169.315 14.322 1.00 23.76 128 ASP A C 1
ATOM 1451 O O . ASP A 1 128 ? 16.966 169.232 13.065 1.00 23.99 128 ASP A O 1
ATOM 1460 N N . THR A 1 129 ? 18.162 169.408 14.993 1.00 23.69 129 THR A N 1
ATOM 1461 C CA . THR A 1 129 ? 19.488 169.451 14.345 1.00 22.43 129 THR A CA 1
ATOM 1462 C C . THR A 1 129 ? 20.306 168.238 14.788 1.00 25.07 129 THR A C 1
ATOM 1463 O O . THR A 1 129 ? 20.447 168.017 16.019 1.00 25.90 129 THR A O 1
ATOM 1474 N N . TYR A 1 130 ? 20.824 167.480 13.826 1.00 22.82 130 TYR A N 1
ATOM 1475 C CA . TYR A 1 130 ? 21.569 166.246 14.098 1.00 22.97 130 TYR A CA 1
ATOM 1476 C C . TYR A 1 130 ? 22.906 166.323 13.407 1.00 23.11 130 TYR A C 1
ATOM 1477 O O . TYR A 1 130 ? 22.966 166.622 12.234 1.00 24.72 130 TYR A O 1
ATOM 1495 N N . LYS A 1 131 ? 23.944 165.929 14.120 1.00 24.45 131 LYS A N 1
ATOM 1496 C CA . LYS A 1 131 ? 25.269 165.669 13.521 1.00 24.94 131 LYS A CA 1
ATOM 1497 C C . LYS A 1 131 ? 25.283 164.204 13.097 1.00 25.79 131 LYS A C 1
ATOM 1498 O O . LYS A 1 131 ? 24.892 163.332 13.916 1.00 30.06 131 LYS A O 1
ATOM 1517 N N . LEU A 1 132 ? 25.623 163.918 11.849 1.00 21.70 132 LEU A N 1
ATOM 1518 C CA . LEU A 1 132 ? 25.735 162.528 11.347 1.00 23.30 132 LEU A CA 1
ATOM 1519 C C . LEU A 1 132 ? 27.202 162.241 11.020 1.00 24.28 132 LEU A C 1
ATOM 1520 O O . LEU A 1 132 ? 27.812 162.950 10.211 1.00 27.46 132 LEU A O 1
ATOM 1536 N N . ASP A 1 133 ? 27.767 161.243 11.656 1.00 22.78 133 ASP A N 1
ATOM 1537 C CA . ASP A 1 133 ? 29.144 160.808 11.346 1.00 24.27 133 ASP A CA 1
ATOM 1538 C C . ASP A 1 133 ? 29.058 159.599 10.411 1.00 22.78 133 ASP A C 1
ATOM 1539 O O . ASP A 1 133 ? 27.972 159.055 10.175 1.00 21.52 133 ASP A O 1
ATOM 1548 N N . GLN A 1 134 ? 30.188 159.133 9.889 1.00 24.10 134 GLN A N 1
ATOM 1549 C CA . GLN A 1 134 ? 30.215 157.988 8.968 1.00 24.51 134 GLN A CA 1
ATOM 1550 C C . GLN A 1 134 ? 29.570 156.793 9.678 1.00 22.33 134 GLN A C 1
ATOM 1551 O O . GLN A 1 134 ? 29.835 156.567 10.897 1.00 23.38 134 GLN A O 1
ATOM 1565 N N . GLY A 1 135 ? 28.662 156.106 8.986 1.00 21.47 135 GLY A N 1
ATOM 1566 C CA . GLY A 1 135 ? 27.946 154.964 9.544 1.00 20.68 135 GLY A CA 1
ATOM 1567 C C . GLY A 1 135 ? 26.664 155.329 10.269 1.00 20.70 135 GLY A C 1
ATOM 1568 O O . GLY A 1 135 ? 25.974 154.398 10.717 1.00 21.19 135 GLY A O 1
ATOM 1572 N N . ASP A 1 136 ? 26.382 156.609 10.469 1.00 20.08 136 ASP A N 1
ATOM 1573 C CA . ASP A 1 136 ? 25.111 157.026 11.104 1.00 20.56 136 ASP A CA 1
ATOM 1574 C C . ASP A 1 136 ? 23.982 156.962 10.083 1.00 22.65 136 ASP A C 1
ATOM 1575 O O . ASP A 1 136 ? 24.171 157.426 8.938 1.00 22.33 136 ASP A O 1
ATOM 1584 N N . ALA A 1 137 ? 22.840 156.476 10.548 1.00 20.40 137 ALA A N 1
ATOM 1585 C CA . ALA A 1 137 ? 21.589 156.358 9.772 1.00 19.18 137 ALA A CA 1
ATOM 1586 C C . ALA A 1 137 ? 20.476 157.073 10.523 1.00 19.69 137 ALA A C 1
ATOM 1587 O O . ALA A 1 137 ? 20.469 157.129 11.752 1.00 19.35 137 ALA A O 1
ATOM 1594 N N . ILE A 1 138 ? 19.512 157.590 9.771 1.00 18.45 138 ILE A N 1
ATOM 1595 C CA . ILE A 1 138 ? 18.296 158.169 10.382 1.00 19.36 138 ILE A CA 1
ATOM 1596 C C . ILE A 1 138 ? 17.177 158.066 9.360 1.00 18.79 138 ILE A C 1
ATOM 1597 O O . ILE A 1 138 ? 17.415 158.216 8.146 1.00 18.50 138 ILE A O 1
ATOM 1613 N N . LYS A 1 139 ? 15.972 157.868 9.864 1.00 18.89 139 LYS A N 1
ATOM 1614 C CA . LYS A 1 139 ? 14.763 157.944 9.028 1.00 19.55 139 LYS A CA 1
ATOM 1615 C C . LYS A 1 139 ? 14.263 159.388 8.976 1.00 20.19 139 LYS A C 1
ATOM 1616 O O . LYS A 1 139 ? 14.088 160.026 10.035 1.00 22.91 139 LYS A O 1
ATOM 1635 N N . ILE A 1 140 ? 14.041 159.893 7.762 1.00 17.36 140 ILE A N 1
ATOM 1636 C CA . ILE A 1 140 ? 13.353 161.187 7.566 1.00 16.98 140 ILE A CA 1
ATOM 1637 C C . ILE A 1 140 ? 11.939 160.876 7.085 1.00 17.76 140 ILE A C 1
ATOM 1638 O O . ILE A 1 140 ? 11.789 160.380 5.944 1.00 16.79 140 ILE A O 1
ATOM 1654 N N . GLN A 1 141 ? 10.950 161.137 7.919 1.00 19.29 141 GLN A N 1
ATOM 1655 C CA . GLN A 1 141 ? 9.533 160.915 7.538 1.00 20.35 141 GLN A CA 1
ATOM 1656 C C . GLN A 1 141 ? 9.193 161.766 6.311 1.00 16.73 141 GLN A C 1
ATOM 1657 O O . GLN A 1 141 ? 9.543 162.937 6.210 1.00 17.35 141 GLN A O 1
ATOM 1671 N N . ALA A 1 142 ? 8.375 161.205 5.415 1.00 16.22 142 ALA A N 1
ATOM 1672 C CA . ALA A 1 142 ? 7.864 161.926 4.245 1.00 16.47 142 ALA A CA 1
ATOM 1673 C C . ALA A 1 142 ? 7.236 163.245 4.685 1.00 16.28 142 ALA A C 1
ATOM 1674 O O . ALA A 1 142 ? 6.571 163.293 5.758 1.00 17.09 142 ALA A O 1
ATOM 1681 N N . GLY A 1 143 ? 7.396 164.277 3.888 1.00 16.82 143 GLY A N 1
ATOM 1682 C CA . GLY A 1 143 ? 6.751 165.567 4.166 1.00 18.85 143 GLY A CA 1
ATOM 1683 C C . GLY A 1 143 ? 7.467 166.406 5.179 1.00 19.19 143 GLY A C 1
ATOM 1684 O O . GLY A 1 143 ? 6.979 167.481 5.510 1.00 22.15 143 GLY A O 1
ATOM 1688 N N . THR A 1 144 ? 8.621 165.987 5.676 1.00 18.55 144 THR A N 1
ATOM 1689 C CA . THR A 1 144 ? 9.429 166.806 6.589 1.00 19.42 144 THR A CA 1
ATOM 1690 C C . THR A 1 144 ? 10.382 167.637 5.744 1.00 19.47 144 THR A C 1
ATOM 1691 O O . THR A 1 144 ? 11.258 167.087 5.069 1.00 19.18 144 THR A O 1
ATOM 1702 N N . PRO A 1 145 ? 10.307 168.971 5.732 1.00 18.96 145 PRO A N 1
ATOM 1703 C CA . PRO A 1 145 ? 11.324 169.770 5.050 1.00 19.40 145 PRO A CA 1
ATOM 1704 C C . PRO A 1 145 ? 12.653 169.6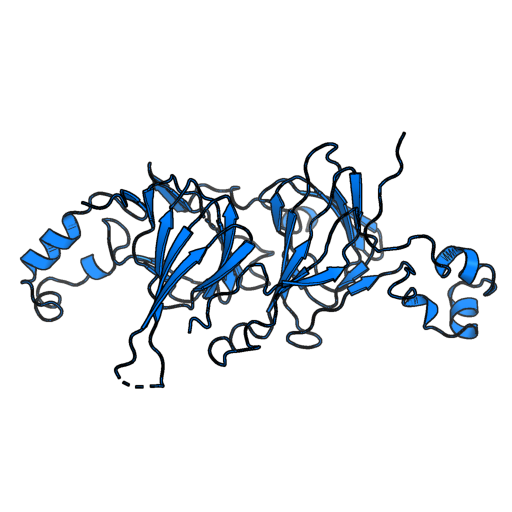14 5.804 1.00 18.28 145 PRO A C 1
ATOM 1705 O O . PRO A 1 145 ? 12.690 169.567 7.021 1.00 19.08 145 PRO A O 1
ATOM 1716 N N . PHE A 1 146 ? 13.714 169.430 5.053 1.00 17.36 146 PHE A N 1
ATOM 1717 C CA . PHE A 1 146 ? 15.055 169.262 5.648 1.00 18.04 146 PHE A CA 1
ATOM 1718 C C . PHE A 1 146 ? 16.066 169.926 4.740 1.00 17.80 146 PHE A C 1
ATOM 1719 O O . PHE A 1 146 ? 15.854 170.192 3.554 1.00 18.27 146 PHE A O 1
ATOM 1736 N N . TYR A 1 147 ? 17.222 170.156 5.340 1.00 18.87 147 TYR A N 1
ATOM 1737 C CA . TYR A 1 147 ? 18.440 170.568 4.602 1.00 19.06 147 TYR A CA 1
ATOM 1738 C C . TYR A 1 147 ? 19.636 169.853 5.198 1.00 20.72 147 TYR A C 1
ATOM 1739 O O . TYR A 1 147 ? 19.618 169.330 6.337 1.00 18.99 147 TYR A O 1
ATOM 1757 N N . LEU A 1 148 ? 20.700 169.786 4.394 1.00 20.45 148 LEU A N 1
ATOM 1758 C CA . LEU A 1 148 ? 21.888 168.976 4.717 1.00 20.91 148 LEU A CA 1
ATOM 1759 C C . LEU A 1 148 ? 23.102 169.856 4.479 1.00 20.72 148 LEU A C 1
ATOM 1760 O O . LEU A 1 148 ? 23.235 170.381 3.370 1.00 20.84 148 LEU A O 1
ATOM 1776 N N . ILE A 1 149 ? 23.984 169.886 5.459 1.00 19.35 149 ILE A N 1
ATOM 1777 C CA . ILE A 1 149 ? 25.276 170.616 5.350 1.00 20.08 149 ILE A CA 1
ATOM 1778 C C . ILE A 1 149 ? 26.441 169.642 5.428 1.00 20.55 149 ILE A C 1
ATOM 1779 O O . ILE A 1 149 ? 26.422 168.752 6.281 1.00 20.34 149 ILE A O 1
ATOM 1795 N N . ASN A 1 150 ? 27.466 169.874 4.605 1.00 20.62 150 ASN A N 1
ATOM 1796 C CA . ASN A 1 150 ? 28.794 169.256 4.786 1.00 19.86 150 ASN A CA 1
ATOM 1797 C C . ASN A 1 150 ? 29.666 170.275 5.498 1.00 20.41 150 ASN A C 1
ATOM 1798 O O . ASN A 1 150 ? 30.079 171.213 4.831 1.00 23.44 150 ASN A O 1
ATOM 1809 N N . PRO A 1 151 ? 29.891 170.114 6.821 1.00 20.62 151 PRO A N 1
ATOM 1810 C CA . PRO A 1 151 ? 30.632 171.120 7.594 1.00 22.06 151 PRO A CA 1
ATOM 1811 C C . PRO A 1 151 ? 32.151 170.925 7.522 1.00 25.54 151 PRO A C 1
ATOM 1812 O O . PRO A 1 151 ? 32.875 171.750 8.086 1.00 25.12 151 PRO A O 1
ATOM 1823 N N . ASP A 1 152 ? 32.612 169.862 6.865 1.00 23.60 152 ASP A N 1
ATOM 1824 C CA . ASP A 1 152 ? 34.053 169.505 6.836 1.00 23.88 152 ASP A CA 1
ATOM 1825 C C . ASP A 1 152 ? 34.746 170.494 5.906 1.00 27.16 152 ASP A C 1
ATOM 1826 O O . ASP A 1 152 ? 34.159 170.897 4.869 1.00 24.71 152 ASP A O 1
ATOM 1835 N N . ASN A 1 153 ? 36.010 170.816 6.186 1.00 24.24 153 ASN A N 1
ATOM 1836 C CA . ASN A 1 153 ? 36.723 171.805 5.350 1.00 26.44 153 ASN A CA 1
ATOM 1837 C C . ASN A 1 153 ? 37.508 171.113 4.241 1.00 25.59 153 ASN A C 1
ATOM 1838 O O . ASN A 1 153 ? 37.993 171.825 3.349 1.00 31.07 153 ASN A O 1
ATOM 1849 N N . ASN A 1 154 ? 37.622 169.800 4.287 1.00 24.79 154 ASN A N 1
ATOM 1850 C CA . ASN A 1 154 ? 38.559 169.043 3.410 1.00 29.97 154 ASN A CA 1
ATOM 1851 C C . ASN A 1 154 ? 37.923 167.797 2.785 1.00 30.17 154 ASN A C 1
ATOM 1852 O O . ASN A 1 154 ? 38.309 167.484 1.635 1.00 33.80 154 ASN A O 1
ATOM 1863 N N . GLN A 1 155 ? 36.983 167.133 3.467 1.00 28.24 155 GLN A N 1
ATOM 1864 C CA . GLN A 1 155 ? 36.471 165.785 3.085 1.00 28.20 155 GLN A CA 1
ATOM 1865 C C . GLN A 1 155 ? 35.079 165.921 2.435 1.00 25.33 155 GLN A C 1
ATOM 1866 O O . GLN A 1 155 ? 34.251 166.659 2.938 1.00 25.14 155 GLN A O 1
ATOM 1880 N N . ASN A 1 156 ? 34.884 165.287 1.293 1.00 24.63 156 ASN A N 1
ATOM 1881 C CA . ASN A 1 156 ? 33.537 165.173 0.692 1.00 22.07 156 ASN A CA 1
ATOM 1882 C C . ASN A 1 156 ? 32.585 164.432 1.637 1.00 23.17 156 ASN A C 1
ATOM 1883 O O . ASN A 1 156 ? 32.994 163.656 2.501 1.00 24.63 156 ASN A O 1
ATOM 1894 N N . LEU A 1 157 ? 31.304 164.650 1.410 1.00 20.32 157 LEU A N 1
ATOM 1895 C CA . LEU A 1 157 ? 30.212 163.942 2.096 1.00 21.14 157 LEU A CA 1
ATOM 1896 C C . LEU A 1 157 ? 29.554 163.022 1.063 1.00 19.93 157 LEU A C 1
ATOM 1897 O O . LEU A 1 157 ? 29.207 163.477 -0.030 1.00 21.62 157 LEU A O 1
ATOM 1913 N N . ARG A 1 158 ? 29.395 161.747 1.394 1.00 18.85 158 ARG A N 1
ATOM 1914 C CA . ARG A 1 158 ? 28.655 160.803 0.520 1.00 20.49 158 ARG A CA 1
ATOM 1915 C C . ARG A 1 158 ? 27.549 160.176 1.360 1.00 19.41 158 ARG A C 1
ATOM 1916 O O . ARG A 1 158 ? 27.853 159.603 2.427 1.00 18.86 158 ARG A O 1
ATOM 1937 N N . ILE A 1 159 ? 26.315 160.320 0.906 1.00 19.50 159 ILE A N 1
ATOM 1938 C CA . ILE A 1 159 ? 25.124 159.784 1.609 1.00 19.18 159 ILE A CA 1
ATOM 1939 C C . ILE A 1 159 ? 24.356 158.866 0.673 1.00 20.88 159 ILE A C 1
ATOM 1940 O O . ILE A 1 159 ? 24.215 159.162 -0.527 1.00 22.21 159 ILE A O 1
ATOM 1956 N N . LEU A 1 160 ? 23.916 157.753 1.241 1.00 19.79 160 LEU A N 1
ATOM 1957 C CA . LEU A 1 160 ? 22.978 156.821 0.579 1.00 21.05 160 LEU A CA 1
ATOM 1958 C C . LEU A 1 160 ? 21.600 157.126 1.127 1.00 20.54 160 LEU A C 1
ATOM 1959 O O . LEU A 1 160 ? 21.444 157.227 2.340 1.00 22.05 160 LEU A O 1
ATOM 1975 N N . LYS A 1 161 ? 20.620 157.336 0.239 1.00 20.96 161 LYS A N 1
ATOM 1976 C CA . LYS A 1 161 ? 19.221 157.550 0.655 1.00 22.67 161 LYS A CA 1
ATOM 1977 C C . LYS A 1 161 ? 18.399 156.414 0.091 1.00 24.27 161 LYS A C 1
ATOM 1978 O O . LYS A 1 161 ? 18.400 156.184 -1.144 1.00 30.56 161 LYS A O 1
ATOM 1997 N N . PHE A 1 162 ? 17.731 155.691 0.970 1.00 18.61 162 PHE A N 1
ATOM 1998 C CA . PHE A 1 162 ? 16.832 154.635 0.530 1.00 18.47 162 PHE A CA 1
ATOM 1999 C C . PHE A 1 162 ? 15.414 155.168 0.655 1.00 17.70 162 PHE A C 1
ATOM 2000 O O . PHE A 1 162 ? 14.981 155.500 1.745 1.00 18.69 162 PHE A O 1
ATOM 2017 N N . ALA A 1 163 ? 14.708 155.262 -0.464 1.00 16.16 163 ALA A N 1
ATOM 2018 C CA . ALA A 1 163 ? 13.348 155.836 -0.507 1.00 16.79 163 ALA A CA 1
ATOM 2019 C C . ALA A 1 163 ? 12.304 154.739 -0.476 1.00 17.04 163 ALA A C 1
ATOM 2020 O O . ALA A 1 163 ? 12.355 153.766 -1.237 1.00 18.40 163 ALA A O 1
ATOM 2027 N N . ILE A 1 164 ? 11.389 154.871 0.462 1.00 16.70 164 ILE A N 1
ATOM 2028 C CA . ILE A 1 164 ? 10.224 153.968 0.596 1.00 17.25 164 ILE A CA 1
ATOM 2029 C C . ILE A 1 164 ? 8.994 154.758 0.156 1.00 19.28 164 ILE A C 1
ATOM 2030 O O . ILE A 1 164 ? 8.598 155.738 0.842 1.00 18.09 164 ILE A O 1
ATOM 2046 N N . THR A 1 165 ? 8.524 154.465 -1.050 1.00 17.37 165 THR A N 1
ATOM 2047 C CA . THR A 1 165 ? 7.450 155.241 -1.699 1.00 17.23 165 THR A CA 1
ATOM 2048 C C . THR A 1 165 ? 6.084 154.698 -1.317 1.00 18.57 165 THR A C 1
ATOM 2049 O O . THR A 1 165 ? 5.926 153.456 -1.135 1.00 19.99 165 THR A O 1
ATOM 2060 N N . PHE A 1 166 ? 5.100 155.586 -1.249 1.00 17.31 166 PHE A N 1
ATOM 2061 C CA . PHE A 1 166 ? 3.695 155.193 -0.981 1.00 18.73 166 PHE A CA 1
ATOM 2062 C C . PHE A 1 166 ? 2.708 156.076 -1.745 1.00 20.01 166 PHE A C 1
ATOM 2063 O O . PHE A 1 166 ? 1.550 155.584 -1.990 1.00 23.47 166 PHE A O 1
ATOM 2080 N N . ARG A 1 167 ? 3.031 157.286 -2.091 1.00 19.53 167 ARG A N 1
ATOM 2081 C CA . ARG A 1 167 ? 2.064 158.203 -2.744 1.00 21.77 167 ARG A CA 1
ATOM 2082 C C . ARG A 1 167 ? 1.847 157.723 -4.174 1.00 27.17 167 ARG A C 1
ATOM 2083 O O . ARG A 1 167 ? 0.687 157.564 -4.628 1.00 27.31 167 ARG A O 1
ATOM 2104 N N . ARG A 1 168 ? 2.940 157.523 -4.882 1.00 21.77 168 ARG A N 1
ATOM 2105 C CA . ARG A 1 168 ? 2.983 156.993 -6.255 1.00 23.12 168 ARG A CA 1
ATOM 2106 C C . ARG A 1 168 ? 4.046 155.931 -6.238 1.00 24.78 168 ARG A C 1
ATOM 2107 O O . ARG A 1 168 ? 5.233 156.216 -6.201 1.00 22.77 168 ARG A O 1
ATOM 2128 N N . PRO A 1 169 ? 3.637 154.694 -6.020 1.00 27.60 169 PRO A N 1
ATOM 2129 C CA . PRO A 1 169 ? 4.562 153.582 -5.868 1.00 27.39 169 PRO A CA 1
ATOM 2130 C C . PRO A 1 169 ? 5.611 153.567 -6.977 1.00 26.08 169 PRO A C 1
ATOM 2131 O O . PRO A 1 169 ? 5.179 153.721 -8.139 1.00 30.56 169 PRO A O 1
ATOM 2142 N N . GLY A 1 170 ? 6.888 153.608 -6.560 1.00 21.47 170 GLY A N 1
ATOM 2143 C CA . GLY A 1 170 ? 8.116 153.608 -7.364 1.00 25.23 170 GLY A CA 1
ATOM 2144 C C . GLY A 1 170 ? 8.571 154.975 -7.830 1.00 23.95 170 GLY A C 1
ATOM 2145 O O . GLY A 1 170 ? 9.615 155.054 -8.470 1.00 27.48 170 GLY A O 1
ATOM 2149 N N . THR A 1 171 ? 7.884 156.047 -7.446 1.00 19.58 171 THR A N 1
ATOM 2150 C CA . THR A 1 171 ? 8.259 157.420 -7.830 1.00 18.99 171 THR A CA 1
ATOM 2151 C C . THR A 1 171 ? 8.662 158.187 -6.575 1.00 18.31 171 THR A C 1
ATOM 2152 O O . THR A 1 171 ? 7.973 158.059 -5.562 1.00 19.57 171 THR A O 1
ATOM 2163 N N . VAL A 1 172 ? 9.738 158.961 -6.637 1.00 20.01 172 VAL A N 1
ATOM 2164 C CA A VAL A 1 172 ? 10.106 159.840 -5.501 0.53 20.19 172 VAL A CA 1
ATOM 2165 C CA B VAL A 1 172 ? 10.202 159.852 -5.534 0.47 19.53 172 VAL A CA 1
ATOM 2166 C C . VAL A 1 172 ? 10.196 161.271 -6.061 1.00 23.37 172 VAL A C 1
ATOM 2167 O O . VAL A 1 172 ? 10.782 161.482 -7.170 1.00 27.72 172 VAL A O 1
ATOM 2192 N N . GLU A 1 173 ? 9.549 162.187 -5.365 1.00 20.66 173 GLU A N 1
ATOM 2193 C CA . GLU A 1 173 ? 9.557 163.610 -5.759 1.00 22.04 173 GLU A CA 1
ATOM 2194 C C . GLU A 1 173 ? 10.099 164.456 -4.621 1.00 22.28 173 GLU A C 1
ATOM 2195 O O . GLU A 1 173 ? 9.891 164.125 -3.427 1.00 24.51 173 GLU A O 1
ATOM 2207 N N . ASP A 1 174 ? 10.765 165.546 -4.985 1.00 22.95 174 ASP A N 1
ATOM 2208 C CA . ASP A 1 174 ? 11.356 166.495 -4.025 1.00 21.60 174 ASP A CA 1
ATOM 2209 C C . ASP A 1 174 ? 10.751 167.867 -4.322 1.00 23.60 174 ASP A C 1
ATOM 2210 O O . ASP A 1 174 ? 10.736 168.238 -5.461 1.00 27.85 174 ASP A O 1
ATOM 2219 N N . PHE A 1 175 ? 10.301 168.574 -3.309 1.00 19.47 175 PHE A N 1
ATOM 2220 C CA . PHE A 1 175 ? 9.689 169.912 -3.398 1.00 19.58 175 PHE A CA 1
ATOM 2221 C C . PHE A 1 175 ? 10.638 170.916 -2.763 1.00 19.87 175 PHE A C 1
ATOM 2222 O O . PHE A 1 175 ? 10.721 171.031 -1.560 1.00 19.04 175 PHE A O 1
ATOM 2239 N N . PHE A 1 176 ? 11.365 171.661 -3.596 1.00 19.54 176 PHE A N 1
ATOM 2240 C CA . PHE A 1 176 ? 12.326 172.672 -3.121 1.00 19.89 176 PHE A CA 1
ATOM 2241 C C . PHE A 1 176 ? 11.638 174.032 -2.995 1.00 21.31 176 PHE A C 1
ATOM 2242 O O . PHE A 1 176 ? 10.932 174.466 -3.939 1.00 21.54 176 PHE A O 1
ATOM 2259 N N . LEU A 1 177 ? 11.855 174.695 -1.867 1.00 21.61 177 LEU A N 1
ATOM 2260 C CA . LEU A 1 177 ? 11.334 176.072 -1.652 1.00 22.75 177 LEU A CA 1
ATOM 2261 C C . LEU A 1 177 ? 12.023 177.082 -2.563 1.00 24.99 177 LEU A C 1
ATOM 2262 O O . LEU A 1 177 ? 11.431 178.124 -2.828 1.00 27.41 177 LEU A O 1
ATOM 2278 N N . SER A 1 178 ? 13.263 176.832 -2.957 1.00 23.54 178 SER A N 1
ATOM 2279 C CA . SER A 1 178 ? 14.093 177.801 -3.717 1.00 23.91 178 SER A CA 1
ATOM 2280 C C . SER A 1 178 ? 13.763 177.740 -5.199 1.00 26.36 178 SER A C 1
ATOM 2281 O O . SER A 1 178 ? 13.723 176.651 -5.771 1.00 28.94 178 SER A O 1
ATOM 2289 N N . SER A 1 179 ? 13.668 178.904 -5.841 1.00 25.35 179 SER A N 1
ATOM 2290 C CA . SER A 1 179 ? 13.689 178.967 -7.309 1.00 25.48 179 SER A CA 1
ATOM 2291 C C . SER A 1 179 ? 15.151 178.845 -7.741 1.00 27.64 179 SER A C 1
ATOM 2292 O O . SER A 1 179 ? 15.972 179.529 -7.149 1.00 30.99 179 SER A O 1
ATOM 2300 N N . THR A 1 180 ? 15.405 178.015 -8.742 1.00 27.51 180 THR A N 1
ATOM 2301 C CA . THR A 1 180 ? 16.750 177.774 -9.305 1.00 31.40 180 THR A CA 1
ATOM 2302 C C . THR A 1 180 ? 16.581 177.706 -10.816 1.00 33.21 180 THR A C 1
ATOM 2303 O O . THR A 1 180 ? 15.456 177.851 -11.287 1.00 34.01 180 THR A O 1
ATOM 2314 N N . LYS A 1 181 ? 17.669 177.521 -11.563 1.00 36.47 181 LYS A N 1
ATOM 2315 C CA . LYS A 1 181 ? 17.602 177.542 -13.046 1.00 42.37 181 LYS A CA 1
ATOM 2316 C C . LYS A 1 181 ? 16.698 176.405 -13.526 1.00 42.39 181 LYS A C 1
ATOM 2317 O O . LYS A 1 181 ? 15.886 176.650 -14.449 1.00 47.86 181 LYS A O 1
ATOM 2336 N N . ARG A 1 182 ? 16.796 175.235 -12.895 1.00 43.10 182 ARG A N 1
ATOM 2337 C CA . ARG A 1 182 ? 16.075 173.987 -13.302 1.00 53.83 182 ARG A CA 1
ATOM 2338 C C . ARG A 1 182 ? 14.577 174.049 -12.944 1.00 53.48 182 ARG A C 1
ATOM 2339 O O . ARG A 1 182 ? 13.788 173.355 -13.628 1.00 50.12 182 ARG A O 1
ATOM 2360 N N . LEU A 1 183 ? 14.167 174.811 -11.922 1.00 41.02 183 LEU A N 1
ATOM 2361 C CA . LEU A 1 183 ? 12.725 174.893 -11.574 1.00 38.37 183 LEU A CA 1
ATOM 2362 C C . LEU A 1 183 ? 12.439 176.089 -10.673 1.00 31.90 183 LEU A C 1
ATOM 2363 O O . LEU A 1 183 ? 13.114 176.352 -9.684 1.00 28.57 183 LEU A O 1
ATOM 2379 N N . PRO A 1 184 ? 11.352 176.824 -10.958 1.00 32.17 184 PRO A N 1
ATOM 2380 C CA . PRO A 1 184 ? 10.851 177.818 -10.022 1.00 30.21 184 PRO A CA 1
ATOM 2381 C C . PRO A 1 184 ? 10.435 177.170 -8.692 1.00 27.76 18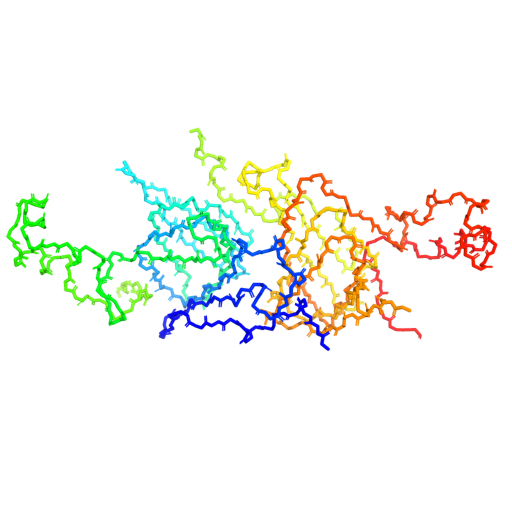4 PRO A C 1
ATOM 2382 O O . PRO A 1 184 ? 10.154 175.971 -8.679 1.00 29.41 184 PRO A O 1
ATOM 2393 N N . SER A 1 185 ? 10.419 177.958 -7.616 1.00 26.55 185 SER A N 1
ATOM 2394 C CA . SER A 1 185 ? 9.805 177.598 -6.307 1.00 27.33 185 SER A CA 1
ATOM 2395 C C . SER A 1 185 ? 8.393 177.063 -6.548 1.00 25.55 185 SER A C 1
ATOM 2396 O O . SER A 1 185 ? 7.634 177.683 -7.297 1.00 25.53 185 SER A O 1
ATOM 2404 N N . TYR A 1 186 ? 7.974 176.011 -5.848 1.00 24.89 186 TYR A N 1
ATOM 2405 C CA . TYR A 1 186 ? 6.568 175.573 -5.930 1.00 23.27 186 TYR A CA 1
ATOM 2406 C C . TYR A 1 186 ? 5.632 176.690 -5.447 1.00 23.49 186 TYR A C 1
ATOM 2407 O O . TYR A 1 186 ? 4.457 176.652 -5.841 1.00 24.78 186 TYR A O 1
ATOM 2425 N N . LEU A 1 187 ? 6.095 177.592 -4.585 1.00 22.69 187 LEU A N 1
ATOM 2426 C CA . LEU A 1 187 ? 5.199 178.686 -4.094 1.00 25.22 187 LEU A CA 1
ATOM 2427 C C . LEU A 1 187 ? 4.781 179.542 -5.292 1.00 27.49 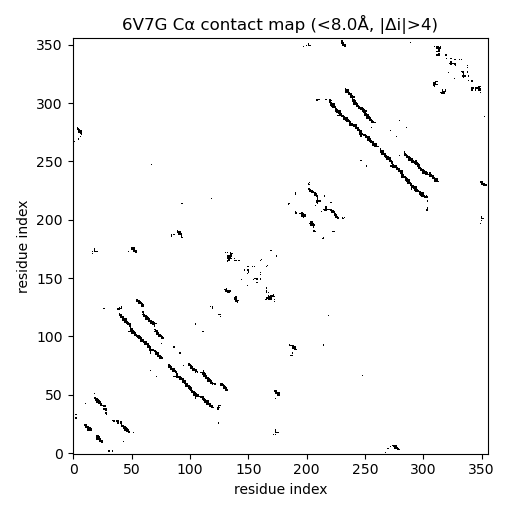187 LEU A C 1
ATOM 2428 O O . LEU A 1 187 ? 3.669 180.115 -5.262 1.00 26.26 187 LEU A O 1
ATOM 2444 N N . SER A 1 188 ? 5.633 179.628 -6.313 1.00 27.14 188 SER A N 1
ATOM 2445 C CA . SER A 1 188 ? 5.376 180.492 -7.486 1.00 28.72 188 SER A CA 1
ATOM 2446 C C . SER A 1 188 ? 4.259 179.941 -8.377 1.00 29.57 188 SER A C 1
ATOM 2447 O O . SER A 1 188 ? 3.769 180.694 -9.249 1.00 29.84 188 SER A O 1
ATOM 2455 N N . ALA A 1 189 ? 3.804 178.702 -8.178 1.00 26.83 189 ALA A N 1
ATOM 2456 C CA . ALA A 1 189 ? 2.732 178.079 -8.973 1.00 28.49 189 ALA A CA 1
ATOM 2457 C C . ALA A 1 189 ? 1.364 178.579 -8.501 1.00 27.36 189 ALA A C 1
ATOM 2458 O O . ALA A 1 189 ? 0.420 178.407 -9.246 1.00 30.76 189 ALA A O 1
ATOM 2465 N N . PHE A 1 190 ? 1.259 179.128 -7.288 1.00 24.99 190 PHE A N 1
ATOM 2466 C CA . PHE A 1 190 ? -0.009 179.735 -6.798 1.00 24.75 190 PHE A CA 1
ATOM 2467 C C . PHE A 1 190 ? -0.249 181.081 -7.513 1.00 27.84 190 PHE A C 1
ATOM 2468 O O . PHE A 1 190 ? 0.706 181.766 -7.893 1.00 29.13 190 PHE A O 1
ATOM 2485 N N . SER A 1 191 ? -1.512 181.434 -7.680 1.00 28.86 191 SER A N 1
ATOM 2486 C CA . SER A 1 191 ? -1.923 182.699 -8.357 1.00 28.42 191 SER A CA 1
ATOM 2487 C C . SER A 1 191 ? -1.522 183.926 -7.538 1.00 30.92 191 SER A C 1
ATOM 2488 O O . SER A 1 191 ? -1.337 183.857 -6.316 1.00 28.72 191 SER A O 1
ATOM 2496 N N . LYS A 1 192 ? -1.389 185.074 -8.211 1.00 33.81 192 LYS A N 1
ATOM 2497 C CA . LYS A 1 192 ? -1.051 186.345 -7.526 1.00 34.16 192 LYS A CA 1
ATOM 2498 C C . LYS A 1 192 ? -2.045 186.607 -6.383 1.00 28.49 192 LYS A C 1
ATOM 2499 O O . LYS A 1 192 ? -1.610 186.959 -5.285 1.00 29.06 192 LYS A O 1
ATOM 2518 N N . ASN A 1 193 ? -3.326 186.446 -6.642 1.00 30.24 193 ASN A N 1
ATOM 2519 C CA . ASN A 1 193 ? -4.384 186.742 -5.643 1.00 33.84 193 ASN A CA 1
ATOM 2520 C C . ASN A 1 193 ? -4.218 185.824 -4.432 1.00 31.44 193 ASN A C 1
ATOM 2521 O O . ASN A 1 193 ? -4.251 186.307 -3.289 1.00 32.17 193 ASN A O 1
ATOM 2532 N N . PHE A 1 194 ? -3.928 184.540 -4.659 1.00 30.57 194 PHE A N 1
ATOM 2533 C CA . PHE A 1 194 ? -3.734 183.587 -3.540 1.00 27.36 194 PHE A CA 1
ATOM 2534 C C . PHE A 1 194 ? -2.502 183.965 -2.722 1.00 26.08 194 PHE A C 1
ATOM 2535 O O . PHE A 1 194 ? -2.531 183.906 -1.488 1.00 28.60 194 PHE A O 1
ATOM 2552 N N . LEU A 1 195 ? -1.409 184.335 -3.378 1.00 27.68 195 LEU A N 1
ATOM 2553 C CA . LEU A 1 195 ? -0.146 184.709 -2.702 1.00 28.10 195 LEU A CA 1
ATOM 2554 C C . LEU A 1 195 ? -0.311 186.009 -1.915 1.00 27.32 195 LEU A C 1
ATOM 2555 O O . LEU A 1 195 ? 0.114 186.056 -0.755 1.00 27.81 195 LEU A O 1
ATOM 2571 N N . GLU A 1 196 ? -0.899 187.036 -2.527 1.00 31.01 196 GLU A N 1
ATOM 2572 C CA . GLU A 1 196 ? -1.075 188.340 -1.837 1.00 29.81 196 GLU A CA 1
ATOM 2573 C C . GLU A 1 196 ? -1.966 188.153 -0.597 1.00 27.31 196 GLU A C 1
ATOM 2574 O O . GLU A 1 196 ? -1.599 188.632 0.513 1.00 29.51 196 GLU A O 1
ATOM 2586 N N . ALA A 1 197 ? -3.020 187.372 -0.710 1.00 28.17 197 ALA A N 1
ATOM 2587 C CA . ALA A 1 197 ? -3.940 187.130 0.420 1.00 30.11 197 ALA A CA 1
ATOM 2588 C C . ALA A 1 197 ? -3.227 186.291 1.476 1.00 30.84 197 ALA A C 1
ATOM 2589 O O . ALA A 1 197 ? -3.284 186.609 2.659 1.00 27.99 197 ALA A O 1
ATOM 2596 N N . SER A 1 198 ? -2.546 185.217 1.069 1.00 29.85 198 SER A N 1
ATOM 2597 C CA . SER A 1 198 ? -1.901 184.312 2.050 1.00 29.02 198 SER A CA 1
ATOM 2598 C C . SER A 1 198 ? -0.869 185.052 2.901 1.00 25.99 198 SER A C 1
ATOM 2599 O O . SER A 1 198 ? -0.873 184.861 4.125 1.00 28.35 198 SER A O 1
ATOM 2607 N N . TYR A 1 199 ? -0.004 185.841 2.272 1.00 27.66 199 TYR A N 1
ATOM 2608 C CA . TYR A 1 199 ? 1.154 186.507 2.921 1.00 27.13 199 TYR A CA 1
ATOM 2609 C C . TYR A 1 199 ? 0.780 187.935 3.346 1.00 29.40 199 TYR A C 1
ATOM 2610 O O . TYR A 1 199 ? 1.609 188.535 4.012 1.00 31.02 199 TYR A O 1
ATOM 2628 N N . ASP A 1 200 ? -0.429 188.385 3.012 1.00 31.01 200 ASP A N 1
ATOM 2629 C CA . ASP A 1 200 ? -0.937 189.741 3.393 1.00 32.17 200 ASP A CA 1
ATOM 2630 C C . ASP A 1 200 ? 0.094 190.792 2.981 1.00 36.22 200 ASP A C 1
ATOM 2631 O O . ASP A 1 200 ? 0.460 191.658 3.823 1.00 37.23 200 ASP A O 1
ATOM 2640 N N . SER A 1 201 ? 0.580 190.694 1.746 1.00 33.59 201 SER A N 1
ATOM 2641 C CA . SER A 1 201 ? 1.746 191.448 1.227 1.00 33.09 201 SER A CA 1
ATOM 2642 C C . SER A 1 201 ? 1.525 191.628 -0.257 1.00 33.54 201 SER A C 1
ATOM 2643 O O . SER A 1 201 ? 0.830 190.842 -0.888 1.00 34.48 201 SER A O 1
ATOM 2651 N N . PRO A 1 202 ? 2.051 192.723 -0.843 1.00 33.24 202 PRO A N 1
ATOM 2652 C CA . PRO A 1 202 ? 1.940 192.924 -2.273 1.00 34.14 202 PRO A CA 1
ATOM 2653 C C . PRO A 1 202 ? 2.827 191.926 -3.024 1.00 30.63 202 PRO A C 1
ATOM 2654 O O . PRO A 1 202 ? 3.908 191.545 -2.525 1.00 32.60 202 PRO A O 1
ATOM 2665 N N . TYR A 1 203 ? 2.359 191.520 -4.199 1.00 32.99 203 TYR A N 1
ATOM 2666 C CA . TYR A 1 203 ? 3.036 190.504 -5.031 1.00 34.93 203 TYR A CA 1
ATOM 2667 C C . TYR A 1 203 ? 4.491 190.918 -5.252 1.00 35.68 203 TYR A C 1
ATOM 2668 O O . TYR A 1 203 ? 5.388 190.068 -5.194 1.00 34.42 203 TYR A O 1
ATOM 2686 N N . ASP A 1 204 ? 4.786 192.196 -5.507 1.00 36.11 204 ASP A N 1
ATOM 2687 C CA A ASP A 1 204 ? 6.183 192.575 -5.833 0.51 34.51 204 ASP A CA 1
ATOM 2688 C CA B ASP A 1 204 ? 6.175 192.631 -5.805 0.49 35.77 204 ASP A CA 1
ATOM 2689 C C . ASP A 1 204 ? 7.103 192.257 -4.642 1.00 32.93 204 ASP A C 1
ATOM 2690 O O . ASP A 1 204 ? 8.246 191.823 -4.906 1.00 35.80 204 ASP A O 1
ATOM 2707 N N . GLU A 1 205 ? 6.647 192.456 -3.399 1.00 31.09 205 GLU A N 1
ATOM 2708 C CA . GLU A 1 205 ? 7.434 192.145 -2.178 1.00 31.51 205 GLU A CA 1
ATOM 2709 C C . GLU A 1 205 ? 7.585 190.620 -2.109 1.00 30.81 205 GLU A C 1
ATOM 2710 O O . GLU A 1 205 ? 8.699 190.130 -1.856 1.00 30.20 205 GLU A O 1
ATOM 2722 N N . ILE A 1 206 ? 6.503 189.892 -2.342 1.00 29.79 206 ILE A N 1
ATOM 2723 C CA . ILE A 1 206 ? 6.574 188.398 -2.299 1.00 29.95 206 ILE A CA 1
ATOM 2724 C C . ILE A 1 206 ? 7.581 187.916 -3.353 1.00 29.08 206 ILE A C 1
ATOM 2725 O O . ILE A 1 206 ? 8.445 187.066 -3.031 1.00 30.15 206 ILE A O 1
ATOM 2741 N N . GLU A 1 207 ? 7.478 188.406 -4.579 1.00 30.64 207 GLU A N 1
ATOM 2742 C CA . GLU A 1 207 ? 8.351 187.989 -5.700 1.00 30.91 207 GLU A CA 1
ATOM 2743 C C . GLU A 1 207 ? 9.810 188.300 -5.351 1.00 35.19 207 GLU A C 1
ATOM 2744 O O . GLU A 1 207 ? 10.671 187.422 -5.531 1.00 33.32 207 GLU A O 1
ATOM 2756 N N . GLN A 1 208 ? 10.100 189.500 -4.848 1.00 33.79 208 GLN A N 1
ATOM 2757 C CA . GLN A 1 208 ? 11.488 189.929 -4.539 1.00 34.33 208 GLN A CA 1
ATOM 2758 C C . GLN A 1 208 ? 12.047 189.221 -3.300 1.00 30.81 208 GLN A C 1
ATOM 2759 O O . GLN A 1 208 ? 13.272 189.039 -3.243 1.00 33.61 208 GLN A O 1
ATOM 2773 N N . THR A 1 209 ? 11.207 188.804 -2.347 1.00 31.22 209 THR A N 1
ATOM 2774 C CA . THR A 1 209 ? 11.679 188.222 -1.063 1.00 28.10 209 THR A CA 1
ATOM 2775 C C . THR A 1 209 ? 11.707 186.682 -1.160 1.00 26.04 209 THR A C 1
ATOM 2776 O O . THR A 1 209 ? 12.677 186.108 -0.625 1.00 28.80 209 THR A O 1
ATOM 2787 N N . LEU A 1 210 ? 10.730 186.071 -1.833 1.00 28.22 210 LEU A N 1
ATOM 2788 C CA . LEU A 1 210 ? 10.630 184.578 -1.805 1.00 26.56 210 LEU A CA 1
ATOM 2789 C C . LEU A 1 210 ? 10.845 183.943 -3.171 1.00 27.82 210 LEU A C 1
ATOM 2790 O O . LEU A 1 210 ? 11.319 182.770 -3.184 1.00 30.66 210 LEU A O 1
ATOM 2806 N N . LEU A 1 211 ? 10.353 184.527 -4.264 1.00 27.29 211 LEU A N 1
ATOM 2807 C CA . LEU A 1 211 ? 10.118 183.761 -5.518 1.00 28.60 211 LEU A CA 1
ATOM 2808 C C . LEU A 1 211 ? 11.255 183.902 -6.535 1.00 31.37 211 LEU A C 1
ATOM 2809 O O . LEU A 1 211 ? 11.438 182.961 -7.328 1.00 31.48 211 LEU A O 1
ATOM 2825 N N . GLN A 1 212 ? 11.898 185.067 -6.651 1.00 32.30 212 GLN A N 1
ATOM 2826 C CA . GLN A 1 212 ? 12.932 185.252 -7.707 1.00 37.12 212 GLN A CA 1
ATOM 2827 C C . GLN A 1 212 ? 14.113 184.311 -7.418 1.00 35.23 212 GLN A C 1
ATOM 2828 O O . GLN A 1 212 ? 14.297 183.906 -6.247 1.00 34.41 212 GLN A O 1
ATOM 2842 N N . GLU A 1 213 ? 14.852 183.941 -8.465 1.00 40.22 213 GLU A N 1
ATOM 2843 C CA A GLU A 1 213 ? 16.005 183.001 -8.388 0.54 41.49 213 GLU A CA 1
ATOM 2844 C CA B GLU A 1 213 ? 16.010 183.005 -8.398 0.46 40.78 213 GLU A CA 1
ATOM 2845 C C . GLU A 1 213 ? 17.175 183.685 -7.666 1.00 42.67 213 GLU A C 1
ATOM 2846 O O . GLU A 1 213 ? 17.650 184.702 -8.177 1.00 49.80 213 GLU A O 1
ATOM 2869 N N . GLU A 1 214 ? 17.576 183.153 -6.505 1.00 39.28 214 GLU A N 1
ATOM 2870 C CA . GLU A 1 214 ? 18.733 183.616 -5.684 1.00 43.05 214 GLU A CA 1
ATOM 2871 C C . GLU A 1 214 ? 19.960 182.758 -6.012 1.00 42.55 214 GLU A C 1
ATOM 2872 O O . GLU A 1 214 ? 21.066 183.311 -6.119 1.00 46.59 214 GLU A O 1
ATOM 2884 N N . GLN A 1 215 ? 19.751 181.448 -6.150 1.00 35.36 215 GLN A N 1
ATOM 2885 C CA . GLN A 1 215 ? 20.808 180.428 -6.350 1.00 31.87 215 GLN A CA 1
ATOM 2886 C C . GLN A 1 215 ? 20.660 179.803 -7.736 1.00 31.96 215 GLN A C 1
ATOM 2887 O O . GLN A 1 215 ? 19.524 179.669 -8.234 1.00 32.21 215 GLN A O 1
ATOM 2901 N N . GLU A 1 216 ? 21.771 179.397 -8.359 1.00 28.38 216 GLU A N 1
ATOM 2902 C CA . GLU A 1 216 ? 21.723 178.696 -9.666 1.00 28.41 216 GLU A CA 1
ATOM 2903 C C . GLU A 1 216 ? 21.152 177.285 -9.479 1.00 25.99 216 GLU A C 1
ATOM 2904 O O . GLU A 1 216 ? 20.465 176.788 -10.386 1.00 29.75 216 GLU A O 1
ATOM 2916 N N . GLY A 1 217 ? 21.463 176.663 -8.347 1.00 26.24 217 GLY A N 1
ATOM 2917 C CA . GLY A 1 217 ? 21.169 175.242 -8.141 1.00 24.79 217 GLY A CA 1
ATOM 2918 C C . GLY A 1 217 ? 20.857 174.957 -6.694 1.00 23.75 217 GLY A C 1
ATOM 2919 O O . GLY A 1 217 ? 21.006 175.828 -5.860 1.00 23.94 217 GLY A O 1
ATOM 2923 N N . VAL A 1 218 ? 20.466 173.729 -6.411 1.00 23.00 218 VAL A N 1
ATOM 2924 C CA . VAL A 1 218 ? 19.957 173.361 -5.061 1.00 22.11 218 VAL A CA 1
ATOM 2925 C C . VAL A 1 218 ? 21.088 172.964 -4.129 1.00 21.13 218 VAL A C 1
ATOM 2926 O O . VAL A 1 218 ? 20.815 172.791 -2.919 1.00 21.79 218 VAL A O 1
ATOM 2939 N N . ILE A 1 219 ? 22.332 172.871 -4.621 1.00 20.64 219 ILE A N 1
ATOM 2940 C CA . ILE A 1 219 ? 23.530 172.686 -3.759 1.00 20.73 219 ILE A CA 1
ATOM 2941 C C . ILE A 1 219 ? 24.340 173.965 -3.883 1.00 21.95 219 ILE A C 1
ATOM 2942 O O . ILE A 1 219 ? 24.633 174.380 -5.016 1.00 23.10 219 ILE A O 1
ATOM 2958 N N . VAL A 1 220 ? 24.590 174.592 -2.754 1.00 20.19 220 VAL A N 1
ATOM 2959 C CA . VAL A 1 220 ? 25.233 175.933 -2.715 1.00 19.89 220 VAL A CA 1
ATOM 2960 C C . VAL A 1 220 ? 26.421 175.882 -1.778 1.00 21.31 220 VAL A C 1
ATOM 2961 O O . VAL A 1 220 ? 26.488 175.045 -0.897 1.00 21.13 220 VAL A O 1
ATOM 2974 N N . LYS A 1 221 ? 27.312 176.866 -1.893 1.00 22.39 221 LYS A N 1
ATOM 2975 C CA . LYS A 1 221 ? 28.443 176.988 -0.965 1.00 24.38 221 LYS A CA 1
ATOM 2976 C C . LYS A 1 221 ? 27.963 177.726 0.283 1.00 26.01 221 LYS A C 1
ATOM 2977 O O . LYS A 1 221 ? 27.167 178.689 0.166 1.00 29.64 221 LYS A O 1
ATOM 2996 N N . MET A 1 222 ? 28.423 177.334 1.459 1.00 26.66 222 MET A N 1
ATOM 2997 C CA A MET A 1 222 ? 28.114 178.110 2.685 0.50 28.38 222 MET A CA 1
ATOM 2998 C CA B MET A 1 222 ? 28.160 178.081 2.718 0.50 27.88 222 MET A CA 1
ATOM 2999 C C . MET A 1 222 ? 28.966 179.382 2.695 1.00 30.78 222 MET A C 1
ATOM 3000 O O . MET A 1 222 ? 30.059 179.405 2.147 1.00 30.99 222 MET A O 1
ATOM 3027 N N . PRO A 1 223 ? 28.463 180.487 3.283 1.00 34.87 223 PRO A N 1
ATOM 3028 C CA . PRO A 1 223 ? 29.209 181.743 3.321 1.00 40.59 223 PRO A CA 1
ATOM 3029 C C . PRO A 1 223 ? 30.563 181.552 4.021 1.00 38.10 223 PRO A C 1
ATOM 3030 O O . PRO A 1 223 ? 30.659 180.828 4.997 1.00 41.65 223 PRO A O 1
ATOM 3041 N N . LYS A 1 224 ? 31.590 182.145 3.421 1.00 40.33 224 LYS A N 1
ATOM 3042 C CA . LYS A 1 224 ? 33.000 182.080 3.870 1.00 43.72 224 LYS A CA 1
ATOM 3043 C C . LYS A 1 224 ? 33.213 183.249 4.833 1.00 41.07 224 LYS A C 1
ATOM 3044 O O . LYS A 1 224 ? 32.426 184.217 4.797 1.00 39.43 224 LYS A O 1
ATOM 3063 N N . ASP A 1 225 ? 34.208 183.137 5.699 1.00 40.81 225 ASP A N 1
ATOM 3064 C CA . ASP A 1 225 ? 34.583 184.222 6.647 1.00 42.21 225 ASP A CA 1
ATOM 3065 C C . ASP A 1 225 ? 35.272 185.363 5.883 1.00 53.46 225 ASP A C 1
ATOM 3066 O O . ASP A 1 225 ? 36.183 185.051 5.088 1.00 65.31 225 ASP A O 1
ATOM 3075 N N . THR A 1 241 ? 11.137 163.504 24.766 0.60 116.45 241 THR A N 1
ATOM 3076 C CA . THR A 1 241 ? 11.000 162.032 24.937 0.60 114.92 241 THR A CA 1
ATOM 3077 C C . THR A 1 241 ? 11.304 161.340 23.600 0.60 115.36 241 THR A C 1
ATOM 3078 O O . THR A 1 241 ? 12.445 160.862 23.433 0.60 107.61 241 THR A O 1
ATOM 3088 N N . LEU A 1 242 ? 10.326 161.311 22.686 0.60 119.18 242 LEU A N 1
ATOM 3089 C CA . LEU A 1 242 ? 10.431 160.689 21.335 0.60 117.64 242 LEU A CA 1
ATOM 3090 C C . LEU A 1 242 ? 11.676 161.217 20.610 0.60 117.18 242 LEU A C 1
ATOM 3091 O O . LEU A 1 242 ? 12.041 160.638 19.568 0.60 115.71 242 LEU A O 1
ATOM 3107 N N . SER A 1 243 ? 12.284 162.285 21.134 0.60 120.09 243 SER A N 1
ATOM 3108 C CA . SER A 1 243 ? 13.529 162.908 20.612 0.60 116.14 243 SER A CA 1
ATOM 3109 C C . SER A 1 243 ? 14.654 161.866 20.550 0.60 110.97 243 SER A C 1
ATOM 3110 O O . SER A 1 243 ? 15.392 161.864 19.548 0.60 114.69 243 SER A O 1
ATOM 3118 N N . SER A 1 244 ? 14.762 161.010 21.573 0.60 98.52 244 SER A N 1
ATOM 3119 C CA . SER A 1 244 ? 15.851 160.011 21.753 0.60 92.89 244 SER A CA 1
ATOM 3120 C C . SER A 1 244 ? 15.752 158.893 20.704 0.60 85.54 244 SER A C 1
ATOM 3121 O O . SER A 1 244 ? 16.806 158.498 20.166 0.60 85.15 244 SER A O 1
ATOM 3129 N N . GLN A 1 245 ? 14.540 158.394 20.437 0.60 72.86 245 GLN A N 1
ATOM 3130 C CA . GLN A 1 245 ? 14.282 157.256 19.510 0.60 68.65 245 GLN A CA 1
ATOM 3131 C C . GLN A 1 245 ? 14.321 157.725 18.048 0.60 61.78 245 GLN A C 1
ATOM 3132 O O . GLN A 1 245 ? 14.521 156.865 17.172 0.60 55.57 245 GLN A O 1
ATOM 3146 N N . ASP A 1 246 ? 14.113 159.023 17.795 0.75 55.24 246 ASP A N 1
ATOM 3147 C CA . ASP A 1 246 ? 14.066 159.619 16.431 0.75 49.79 246 ASP A CA 1
ATOM 3148 C C . ASP A 1 246 ? 15.484 160.021 16.021 0.75 41.03 246 ASP A C 1
ATOM 3149 O O . ASP A 1 246 ? 15.671 160.532 14.894 0.75 38.26 246 ASP A O 1
ATOM 3158 N N . LYS A 1 247 ? 16.457 159.762 16.890 1.00 37.29 247 LYS A N 1
ATOM 3159 C CA . LYS A 1 247 ? 17.853 160.227 16.726 1.00 36.98 247 LYS A CA 1
ATOM 3160 C C . LYS A 1 247 ? 18.639 159.273 15.827 1.00 27.09 247 LYS A C 1
ATOM 3161 O O . LYS A 1 247 ? 18.272 158.119 15.641 1.00 27.58 247 LYS A O 1
ATOM 3180 N N . PRO A 1 248 ? 19.752 159.758 15.241 1.00 26.69 248 PRO A N 1
ATOM 3181 C CA . PRO A 1 248 ? 20.612 158.924 14.411 1.00 23.35 248 PRO A CA 1
ATOM 3182 C C . PRO A 1 248 ? 21.169 157.760 15.220 1.00 24.51 248 PRO A C 1
ATOM 3183 O O . PRO A 1 248 ? 21.293 157.850 16.448 1.00 27.40 248 PRO A O 1
ATOM 3194 N N . PHE A 1 249 ? 21.413 156.642 14.531 1.00 20.35 249 PHE A N 1
ATOM 3195 C CA . PHE A 1 249 ? 22.021 155.433 15.116 1.00 21.18 249 PHE A CA 1
ATOM 3196 C C . PHE A 1 249 ? 23.146 155.000 14.203 1.00 20.71 249 PHE A C 1
ATOM 3197 O O . PHE A 1 249 ? 23.032 155.091 12.972 1.00 21.01 249 PHE A O 1
ATOM 3214 N N . ASN A 1 250 ? 24.225 154.489 14.784 1.00 19.59 250 ASN A N 1
ATOM 3215 C CA . ASN A 1 250 ? 25.366 154.028 13.976 1.00 20.31 250 ASN A CA 1
ATOM 3216 C C . ASN A 1 250 ? 25.253 152.542 13.632 1.00 20.27 250 ASN A C 1
ATOM 3217 O O . ASN A 1 250 ? 24.849 151.749 14.514 1.00 21.27 250 ASN A O 1
ATOM 3228 N N . LEU A 1 251 ? 25.651 152.172 12.419 1.00 20.00 251 LEU A N 1
ATOM 3229 C CA . LEU A 1 251 ? 25.627 150.746 12.012 1.00 20.66 251 LEU A CA 1
ATOM 3230 C C . LEU A 1 251 ? 26.549 149.922 12.896 1.00 21.76 251 LEU A C 1
ATOM 3231 O O . LEU A 1 251 ? 26.303 148.721 13.008 1.00 22.87 251 LEU A O 1
ATOM 3247 N N . ARG A 1 252 ? 27.592 150.531 13.503 1.00 20.26 252 ARG A N 1
ATOM 3248 C CA . ARG A 1 252 ? 28.521 149.807 14.395 1.00 21.74 252 ARG A CA 1
ATOM 3249 C C . ARG A 1 252 ? 28.275 150.143 15.863 1.00 24.83 252 ARG A C 1
ATOM 3250 O O . ARG A 1 252 ? 29.228 149.954 16.667 1.00 26.24 252 ARG A O 1
ATOM 3271 N N . SER A 1 253 ? 27.056 150.525 16.232 1.00 24.46 253 SER A N 1
ATOM 3272 C CA . SER A 1 253 ? 26.694 150.847 17.641 1.00 29.57 253 SER A CA 1
ATOM 3273 C C . SER A 1 253 ? 26.702 149.598 18.531 1.00 32.61 253 SER A C 1
ATOM 3274 O O . SER A 1 253 ? 26.916 149.756 19.739 1.00 38.79 253 SER A O 1
ATOM 3282 N N . ARG A 1 254 ? 26.535 148.407 17.976 1.00 29.60 254 ARG A N 1
ATOM 3283 C CA A ARG A 1 254 ? 26.550 147.171 18.804 0.68 33.64 254 ARG A CA 1
ATOM 3284 C CA B ARG A 1 254 ? 26.470 147.115 18.712 0.32 30.97 254 ARG A CA 1
ATOM 3285 C C . ARG A 1 254 ? 27.696 146.264 18.347 1.00 28.94 254 ARG A C 1
ATOM 3286 O O . ARG A 1 254 ? 28.324 146.534 17.310 1.00 26.85 254 ARG A O 1
ATOM 3327 N N . ASP A 1 255 ? 27.990 145.226 19.121 1.00 30.07 255 ASP A N 1
ATOM 3328 C CA . ASP A 1 255 ? 29.039 144.266 18.712 1.00 28.57 255 ASP A CA 1
ATOM 3329 C C . ASP A 1 255 ? 28.652 143.669 17.357 1.00 25.37 255 ASP A C 1
ATOM 3330 O O . ASP A 1 255 ? 27.469 143.474 17.066 1.00 27.30 255 ASP A O 1
ATOM 3339 N N . PRO A 1 256 ? 29.638 143.323 16.514 1.00 25.31 256 PRO A N 1
ATOM 3340 C CA . PRO A 1 256 ? 29.347 142.651 15.255 1.00 24.49 256 PRO A CA 1
ATOM 3341 C C . PRO A 1 256 ? 28.727 141.287 15.537 1.00 26.84 256 PRO A C 1
ATOM 3342 O O . PRO A 1 256 ? 29.074 140.665 16.536 1.00 26.25 256 PRO A O 1
ATOM 3353 N N . ILE A 1 257 ? 27.812 140.848 14.675 1.00 23.04 257 ILE A N 1
ATOM 3354 C CA . ILE A 1 257 ? 27.165 139.526 14.870 1.00 23.96 257 ILE A CA 1
ATOM 3355 C C . ILE A 1 257 ? 28.118 138.405 14.456 1.00 25.18 257 ILE A C 1
ATOM 3356 O O . ILE A 1 257 ? 27.994 137.325 15.035 1.00 27.08 257 ILE A O 1
ATOM 3372 N N . TYR A 1 258 ? 29.002 138.636 13.494 1.00 23.72 258 TYR A N 1
ATOM 3373 C CA . TYR A 1 258 ? 30.066 137.705 13.064 1.00 24.14 258 TYR A CA 1
ATOM 3374 C C . TYR A 1 258 ? 31.382 138.476 13.098 1.00 26.77 258 TYR A C 1
ATOM 3375 O O . TYR A 1 258 ? 31.447 139.609 12.588 1.00 24.52 258 TYR A O 1
ATOM 3393 N N . SER A 1 259 ? 32.425 137.906 13.691 1.00 26.84 259 SER A N 1
ATOM 3394 C CA . SER A 1 259 ? 33.712 138.620 13.857 1.00 27.34 259 SER A CA 1
ATOM 3395 C C . SER A 1 259 ? 34.844 137.603 13.996 1.00 28.08 259 SER A C 1
ATOM 3396 O O . SER A 1 259 ? 34.764 136.781 14.941 1.00 30.21 259 SER A O 1
ATOM 3404 N N . ASN A 1 260 ? 35.815 137.647 13.089 1.00 25.84 260 ASN A N 1
ATOM 3405 C CA . ASN A 1 260 ? 37.073 136.862 13.250 1.00 27.84 260 ASN A CA 1
ATOM 3406 C C . ASN A 1 260 ? 38.232 137.617 12.586 1.00 28.64 260 ASN A C 1
ATOM 3407 O O . ASN A 1 260 ? 38.100 138.829 12.303 1.00 27.39 260 ASN A O 1
ATOM 3418 N N . ASN A 1 261 ? 39.364 136.929 12.380 1.00 32.87 261 ASN A N 1
ATOM 3419 C CA . ASN A 1 261 ? 40.585 137.571 11.825 1.00 34.80 261 ASN A CA 1
ATOM 3420 C C . ASN A 1 261 ? 40.395 137.975 10.355 1.00 30.80 261 ASN A C 1
ATOM 3421 O O . ASN A 1 261 ? 41.171 138.807 9.856 1.00 32.85 261 ASN A O 1
ATOM 3432 N N . TYR A 1 262 ? 39.332 137.502 9.694 1.00 28.52 262 TYR A N 1
ATOM 3433 C CA . TYR A 1 262 ? 39.149 137.704 8.234 1.00 28.98 262 TYR A CA 1
ATOM 3434 C C . TYR A 1 262 ? 38.092 138.792 7.953 1.00 27.84 262 TYR A C 1
ATOM 3435 O O . TYR A 1 262 ? 38.238 139.529 6.956 1.00 26.69 262 TYR A O 1
ATOM 3453 N N . GLY A 1 263 ? 37.084 138.895 8.817 1.00 26.90 263 GLY A N 1
ATOM 3454 C CA . GLY A 1 263 ? 35.952 139.801 8.523 1.00 26.69 263 GLY A CA 1
ATOM 3455 C C . GLY A 1 263 ? 35.079 140.076 9.719 1.00 27.04 263 GLY A C 1
ATOM 3456 O O . GLY A 1 263 ? 35.147 139.370 10.759 1.00 25.88 263 GLY A O 1
ATOM 3460 N N . LYS A 1 264 ? 34.210 141.078 9.560 1.00 25.13 264 LYS A N 1
ATOM 3461 C CA . LYS A 1 264 ? 33.175 141.398 10.552 1.00 24.44 264 LYS A CA 1
ATOM 3462 C C . LYS A 1 264 ? 31.900 141.736 9.776 1.00 22.97 264 LYS A C 1
ATOM 3463 O O . LYS A 1 264 ? 32.008 142.365 8.710 1.00 22.98 264 LYS A O 1
ATOM 3482 N N . LEU A 1 265 ? 30.764 141.378 10.344 1.00 21.74 265 LEU A N 1
ATOM 3483 C CA . LEU A 1 265 ? 29.446 141.899 9.895 1.00 20.98 265 LEU A CA 1
ATOM 3484 C C . LEU A 1 265 ? 28.729 142.457 11.111 1.00 21.89 265 LEU A C 1
ATOM 3485 O O . LEU A 1 265 ? 28.556 141.747 12.101 1.00 21.55 265 LEU A O 1
ATOM 3501 N N . TYR A 1 266 ? 28.292 143.710 11.004 1.00 20.99 266 TYR A N 1
ATOM 3502 C CA . TYR A 1 266 ? 27.409 144.383 11.970 1.00 20.46 266 TYR A CA 1
ATOM 3503 C C . TYR A 1 266 ? 25.998 144.335 11.388 1.00 21.17 266 TYR A C 1
ATOM 3504 O O . TYR A 1 266 ? 25.878 144.427 10.151 1.00 21.63 266 TYR A O 1
ATOM 3522 N N . GLU A 1 267 ? 24.985 144.245 12.212 1.00 19.87 267 GLU A N 1
ATOM 3523 C CA . GLU A 1 267 ? 23.604 144.224 11.665 1.00 20.96 267 GLU A CA 1
ATOM 3524 C C . GLU A 1 267 ? 22.677 144.855 12.674 1.00 22.55 267 GLU A C 1
ATOM 3525 O O . GLU A 1 267 ? 22.752 144.478 13.851 1.00 24.84 267 GLU A O 1
ATOM 3537 N N . ILE A 1 268 ? 21.807 145.735 12.198 1.00 21.21 268 ILE A N 1
ATOM 3538 C CA . ILE A 1 268 ? 20.725 146.330 13.023 1.00 22.48 268 ILE A CA 1
ATOM 3539 C C . ILE A 1 268 ? 19.395 145.896 12.432 1.00 21.71 268 ILE A C 1
ATOM 3540 O O . ILE A 1 268 ? 19.194 146.080 11.230 1.00 20.68 268 ILE A O 1
ATOM 3556 N N . THR A 1 269 ? 18.587 145.232 13.238 1.00 22.98 269 THR A N 1
ATOM 3557 C CA . THR A 1 269 ? 17.335 144.598 12.764 1.00 21.31 269 THR A CA 1
ATOM 3558 C C . THR A 1 269 ? 16.135 145.402 13.224 1.00 22.27 269 THR A C 1
ATOM 3559 O O . THR A 1 269 ? 16.220 146.175 14.167 1.00 23.15 269 THR A O 1
ATOM 3570 N N . PRO A 1 270 ? 14.968 145.247 12.574 1.00 22.46 270 PRO A N 1
ATOM 3571 C CA . PRO A 1 270 ? 13.787 145.982 13.004 1.00 22.61 270 PRO A CA 1
ATOM 3572 C C . PRO A 1 270 ? 13.348 145.581 14.418 1.00 25.75 270 PRO A C 1
ATOM 3573 O O . PRO A 1 270 ? 12.685 146.357 15.084 1.00 30.18 270 PRO A O 1
ATOM 3584 N N . GLU A 1 271 ? 13.728 144.387 14.861 1.00 27.01 271 GLU A N 1
ATOM 3585 C CA . GLU A 1 271 ? 13.367 143.916 16.223 1.00 30.96 271 GLU A CA 1
ATOM 3586 C C . GLU A 1 271 ? 14.083 144.790 17.259 1.00 31.75 271 GLU A C 1
ATOM 3587 O O . GLU A 1 271 ? 13.555 144.918 18.382 1.00 34.76 271 GLU A O 1
ATOM 3599 N N . LYS A 1 272 ? 15.192 145.424 16.906 1.00 28.73 272 LYS A N 1
ATOM 3600 C CA . LYS A 1 272 ? 16.070 146.110 17.889 1.00 28.52 272 LYS A CA 1
ATOM 3601 C C . LYS A 1 272 ? 16.091 147.624 17.623 1.00 30.07 272 LYS A C 1
ATOM 3602 O O . LYS A 1 272 ? 16.831 148.337 18.313 1.00 31.81 272 LYS A O 1
ATOM 3621 N N . ASN A 1 273 ? 15.339 148.125 16.648 1.00 25.09 273 ASN A N 1
ATOM 3622 C CA . ASN A 1 273 ? 15.402 149.562 16.286 1.00 22.53 273 ASN A CA 1
ATOM 3623 C C . ASN A 1 273 ? 14.028 150.037 15.836 1.00 24.65 273 ASN A C 1
ATOM 3624 O O . ASN A 1 273 ? 13.534 149.492 14.835 1.00 24.37 273 ASN A O 1
ATOM 3635 N N . SER A 1 274 ? 13.470 151.050 16.500 1.00 26.21 274 SER A N 1
ATOM 3636 C CA . SER A 1 274 ? 12.062 151.450 16.245 1.00 26.94 274 SER A CA 1
ATOM 3637 C C . SER A 1 274 ? 11.939 152.112 14.863 1.00 26.83 274 SER A C 1
ATOM 3638 O O . SER A 1 274 ? 10.906 151.832 14.198 1.00 31.61 274 SER A O 1
ATOM 3646 N N . GLN A 1 275 ? 12.958 152.836 14.371 1.00 24.85 275 GLN A N 1
ATOM 3647 C CA . GLN A 1 275 ? 12.868 153.482 13.040 1.00 22.66 275 GLN A CA 1
ATOM 3648 C C . GLN A 1 275 ? 12.841 152.397 11.966 1.00 26.10 275 GLN A C 1
ATOM 3649 O O . GLN A 1 275 ? 12.078 152.510 10.999 1.00 28.09 275 GLN A O 1
ATOM 3663 N N . LEU A 1 276 ? 13.647 151.353 12.116 1.00 20.70 276 LEU A N 1
ATOM 3664 C CA . LEU A 1 276 ? 13.698 150.245 11.131 1.00 20.98 276 LEU A CA 1
ATOM 3665 C C . LEU A 1 276 ? 12.429 149.407 11.238 1.00 24.35 276 LEU A C 1
ATOM 3666 O O . LEU A 1 276 ? 11.984 148.850 10.197 1.00 24.22 276 LEU A O 1
ATOM 3682 N N . ARG A 1 277 ? 11.871 149.278 12.431 1.00 24.63 277 ARG A N 1
ATOM 3683 C CA . ARG A 1 277 ? 10.680 148.413 12.618 1.00 24.54 277 ARG A CA 1
ATOM 3684 C C . ARG A 1 277 ? 9.518 148.936 11.766 1.00 24.90 277 ARG A C 1
ATOM 3685 O O . ARG A 1 277 ? 8.837 148.103 11.196 1.00 25.78 277 ARG A O 1
ATOM 3706 N N . ASP A 1 278 ? 9.371 150.257 11.716 1.00 26.62 278 ASP A N 1
ATOM 3707 C CA A ASP A 1 278 ? 8.329 150.964 10.932 0.54 31.72 278 ASP A CA 1
ATOM 3708 C CA B ASP A 1 278 ? 8.362 151.008 10.925 0.46 29.64 278 ASP A CA 1
ATOM 3709 C C . ASP A 1 278 ? 8.465 150.618 9.445 1.00 28.57 278 ASP A C 1
ATOM 3710 O O . ASP A 1 278 ? 7.449 150.598 8.738 1.00 31.50 278 ASP A O 1
ATOM 3727 N N . LEU A 1 279 ? 9.673 150.363 8.998 1.00 23.47 279 LEU A N 1
ATOM 3728 C CA . LEU A 1 279 ? 9.973 150.155 7.563 1.00 21.98 279 LEU A CA 1
ATOM 3729 C C . LEU A 1 279 ? 10.161 148.668 7.239 1.00 22.42 279 LEU A C 1
ATOM 3730 O O . LEU A 1 279 ? 10.251 148.349 6.026 1.00 21.80 279 LEU A O 1
ATOM 3746 N N . ASP A 1 280 ? 10.274 147.813 8.249 1.00 22.40 280 ASP A N 1
ATOM 3747 C CA . ASP A 1 280 ? 10.550 146.357 8.051 1.00 21.07 280 ASP A CA 1
ATOM 3748 C C . ASP A 1 280 ? 11.877 146.194 7.309 1.00 19.35 280 ASP A C 1
ATOM 3749 O O . ASP A 1 280 ? 11.952 145.355 6.370 1.00 18.88 280 ASP A O 1
ATOM 3758 N N . ILE A 1 281 ? 12.912 146.925 7.717 1.00 18.30 281 ILE A N 1
ATOM 3759 C CA . ILE A 1 281 ? 14.227 146.913 7.055 1.00 18.32 281 ILE A CA 1
ATOM 3760 C C . ILE A 1 281 ? 15.304 146.558 8.068 1.00 18.88 281 ILE A C 1
ATOM 3761 O O . ILE A 1 281 ? 15.185 146.979 9.249 1.00 19.27 281 ILE A O 1
ATOM 3777 N N . LEU A 1 282 ? 16.308 145.807 7.647 1.00 17.47 282 LEU A N 1
ATOM 3778 C CA . LEU A 1 282 ? 17.558 145.659 8.429 1.00 18.07 282 LEU A CA 1
ATOM 3779 C C . LEU A 1 282 ? 18.691 146.361 7.688 1.00 18.21 282 LEU A C 1
ATOM 3780 O O . LEU A 1 282 ? 18.613 146.567 6.448 1.00 17.76 282 LEU A O 1
ATOM 3796 N N . LEU A 1 283 ? 19.691 146.801 8.444 1.00 18.13 283 LEU A N 1
ATOM 3797 C CA . LEU A 1 283 ? 20.877 147.438 7.848 1.00 17.61 283 LEU A CA 1
ATOM 3798 C C . LEU A 1 283 ? 22.093 146.666 8.300 1.00 19.88 283 LEU A C 1
ATOM 3799 O O . LEU A 1 283 ? 22.198 146.397 9.518 1.00 22.81 283 LEU A O 1
ATOM 3815 N N . ASN A 1 284 ? 22.963 146.318 7.379 1.00 18.24 284 ASN A N 1
ATOM 3816 C CA . ASN A 1 284 ? 24.209 145.632 7.798 1.00 20.71 284 ASN A CA 1
ATOM 3817 C C . ASN A 1 284 ? 25.406 146.354 7.206 1.00 20.76 284 ASN A C 1
ATOM 3818 O O . ASN A 1 284 ? 25.318 147.127 6.243 1.00 19.30 284 ASN A O 1
ATOM 3843 N N . LEU A 1 286 ? 29.494 145.382 6.340 1.00 19.57 286 LEU A N 1
ATOM 3844 C CA . LEU A 1 286 ? 30.468 144.311 6.144 1.00 21.03 286 LEU A CA 1
ATOM 3845 C C . LEU A 1 286 ? 31.876 144.905 6.026 1.00 23.06 286 LEU A C 1
ATOM 3846 O O . LEU A 1 286 ? 32.056 145.854 5.256 1.00 22.57 286 LEU A O 1
ATOM 3862 N N . GLN A 1 287 ? 32.840 144.373 6.784 1.00 22.24 287 GLN A N 1
ATOM 3863 C CA A GLN A 1 287 ? 34.275 144.766 6.721 0.55 25.56 287 GLN A CA 1
ATOM 3864 C CA B GLN A 1 287 ? 34.259 144.763 6.580 0.45 25.47 287 GLN A CA 1
ATOM 3865 C C . GLN A 1 287 ? 35.079 143.485 6.482 1.00 24.03 287 GLN A C 1
ATOM 3866 O O . GLN A 1 287 ? 34.875 142.585 7.279 1.00 25.33 287 GLN A O 1
ATOM 3893 N N . MET A 1 288 ? 35.863 143.397 5.418 1.00 23.56 288 MET A N 1
ATOM 3894 C CA . MET A 1 288 ? 36.663 142.178 5.154 1.00 25.88 288 MET A CA 1
ATOM 3895 C C . MET A 1 288 ? 38.089 142.586 4.777 1.00 26.35 288 MET A C 1
ATOM 3896 O O . MET A 1 288 ? 38.271 143.590 4.100 1.00 26.43 288 MET A O 1
ATOM 3910 N N . ASN A 1 289 ? 39.035 141.779 5.194 1.00 28.05 289 ASN A N 1
ATOM 3911 C CA . ASN A 1 289 ? 40.441 141.929 4.760 1.00 29.49 289 ASN A CA 1
ATOM 3912 C C . ASN A 1 289 ? 40.592 141.331 3.365 1.00 29.06 289 ASN A C 1
ATOM 3913 O O . ASN A 1 289 ? 39.948 140.301 3.096 1.00 27.51 289 ASN A O 1
ATOM 3924 N N . GLU A 1 290 ? 41.462 141.908 2.538 1.00 29.07 290 GLU A N 1
ATOM 3925 C CA . GLU A 1 290 ? 41.869 141.317 1.240 1.00 30.93 290 GLU A CA 1
ATOM 3926 C C . GLU A 1 290 ? 42.134 139.820 1.451 1.00 32.37 290 GLU A C 1
ATOM 3927 O O . GLU A 1 290 ? 42.831 139.433 2.459 1.00 32.94 290 GLU A O 1
ATOM 3939 N N . GLY A 1 291 ? 41.562 138.994 0.563 1.00 30.16 291 GLY A N 1
ATOM 3940 C CA . GLY A 1 291 ? 41.728 137.538 0.507 1.00 31.68 291 GLY A CA 1
ATOM 3941 C C . GLY A 1 291 ? 40.675 136.780 1.304 1.00 30.90 291 GLY A C 1
ATOM 3942 O O . GLY A 1 291 ? 40.593 135.539 1.131 1.00 32.10 291 GLY A O 1
ATOM 3946 N N . ALA A 1 292 ? 39.890 137.461 2.153 1.00 27.80 292 ALA A N 1
ATOM 3947 C CA . ALA A 1 292 ? 38.846 136.812 2.979 1.00 27.08 292 ALA A CA 1
ATOM 3948 C C . ALA A 1 292 ? 37.644 136.418 2.106 1.00 25.03 292 ALA A C 1
ATOM 3949 O O . ALA A 1 292 ? 37.396 137.060 1.048 1.00 25.72 292 ALA A O 1
ATOM 3956 N N . LEU A 1 293 ? 36.987 135.357 2.525 1.00 24.88 293 LEU A N 1
ATOM 3957 C CA . LEU A 1 293 ? 35.762 134.845 1.857 1.00 24.38 293 LEU A CA 1
ATOM 3958 C C . LEU A 1 293 ? 34.651 134.765 2.900 1.00 24.32 293 LEU A C 1
ATOM 3959 O O . LEU A 1 293 ? 34.786 134.098 3.923 1.00 24.26 293 LEU A O 1
ATOM 3975 N N . PHE A 1 294 ? 33.520 135.408 2.592 1.00 21.94 294 PHE A N 1
ATOM 3976 C CA . PHE A 1 294 ? 32.240 135.280 3.321 1.00 21.68 294 PHE A CA 1
ATOM 3977 C C . PHE A 1 294 ? 31.535 134.076 2.711 1.00 20.45 294 PHE A C 1
ATOM 3978 O O . PHE A 1 294 ? 31.213 134.117 1.501 1.00 21.77 294 PHE A O 1
ATOM 3995 N N . VAL A 1 295 ? 31.489 132.971 3.436 1.00 21.26 295 VAL A N 1
ATOM 3996 C CA . VAL A 1 295 ? 31.202 131.654 2.824 1.00 22.62 295 VAL A CA 1
ATOM 3997 C C . VAL A 1 295 ? 29.731 131.562 2.423 1.00 21.74 295 VAL A C 1
ATOM 3998 O O . VAL A 1 295 ? 28.867 132.316 2.913 1.00 21.27 295 VAL A O 1
ATOM 4011 N N . PRO A 1 296 ? 29.397 130.602 1.531 1.00 21.99 296 PRO A N 1
ATOM 4012 C CA . PRO A 1 296 ? 28.032 130.402 1.048 1.00 20.90 296 PRO A CA 1
ATOM 4013 C C . PRO A 1 296 ? 27.016 130.366 2.188 1.00 20.46 296 PRO A C 1
ATOM 4014 O O . PRO A 1 296 ? 27.137 129.664 3.173 1.00 20.46 296 PRO A O 1
ATOM 4025 N N . HIS A 1 297 ? 25.951 131.157 2.008 1.00 18.25 297 HIS A N 1
ATOM 4026 C CA . HIS A 1 297 ? 24.878 131.270 2.998 1.00 17.99 297 HIS A CA 1
ATOM 4027 C C . HIS A 1 297 ? 23.674 131.898 2.296 1.00 17.94 297 HIS A C 1
ATOM 4028 O O . HIS A 1 297 ? 23.813 132.386 1.161 1.00 18.96 297 HIS A O 1
ATOM 4043 N N . TYR A 1 298 ? 22.527 131.834 2.937 1.00 17.70 298 TYR A N 1
ATOM 4044 C CA . TYR A 1 298 ? 21.337 132.534 2.393 1.00 16.84 298 TYR A CA 1
ATOM 4045 C C . TYR A 1 298 ? 20.529 133.096 3.544 1.00 17.94 298 TYR A C 1
ATOM 4046 O O . TYR A 1 298 ? 20.608 132.682 4.686 1.00 18.73 298 TYR A O 1
ATOM 4064 N N . ASN A 1 299 ? 19.711 134.086 3.198 1.00 16.77 299 ASN A N 1
ATOM 4065 C CA . ASN A 1 299 ? 18.770 134.742 4.121 1.00 16.54 299 ASN A CA 1
ATOM 4066 C C . ASN A 1 299 ? 17.379 134.156 3.932 1.00 15.17 299 ASN A C 1
ATOM 4067 O O . ASN A 1 299 ? 16.888 134.052 2.809 1.00 16.54 299 ASN A O 1
ATOM 4078 N N . SER A 1 300 ? 16.714 133.797 4.996 1.00 15.87 300 SER A N 1
ATOM 4079 C CA . SER A 1 300 ? 15.396 133.146 4.916 1.00 15.81 300 SER A CA 1
ATOM 4080 C C . SER A 1 300 ? 14.328 134.107 4.383 1.00 16.24 300 SER A C 1
ATOM 4081 O O . SER A 1 300 ? 13.420 133.636 3.674 1.00 16.83 300 SER A O 1
ATOM 4089 N N . ARG A 1 301 ? 14.381 135.395 4.736 1.00 15.90 301 ARG A N 1
ATOM 4090 C CA . ARG A 1 301 ? 13.251 136.315 4.423 1.00 15.02 301 ARG A CA 1
ATOM 4091 C C . ARG A 1 301 ? 13.718 137.618 3.767 1.00 16.17 301 ARG A C 1
ATOM 4092 O O . ARG A 1 301 ? 12.958 138.154 2.940 1.00 16.36 301 ARG A O 1
ATOM 4113 N N . ALA A 1 302 ? 14.859 138.160 4.157 1.00 15.79 302 ALA A N 1
ATOM 4114 C CA . ALA A 1 302 ? 15.304 139.489 3.692 1.00 16.38 302 ALA A CA 1
ATOM 4115 C C . ALA A 1 302 ? 15.827 139.351 2.273 1.00 16.63 302 ALA A C 1
ATOM 4116 O O . ALA A 1 302 ? 16.699 138.511 2.024 1.00 16.91 302 ALA A O 1
ATOM 4123 N N . THR A 1 303 ? 15.471 140.298 1.415 1.00 16.51 303 THR A N 1
ATOM 4124 C CA . THR A 1 303 ? 16.168 140.548 0.136 1.00 15.94 303 THR A CA 1
ATOM 4125 C C . THR A 1 303 ? 17.139 141.697 0.430 1.00 15.23 303 THR A C 1
ATOM 4126 O O . THR A 1 303 ? 16.715 142.754 0.940 1.00 16.31 303 THR A O 1
ATOM 4137 N N . VAL A 1 304 ? 18.416 141.445 0.211 1.00 15.40 304 VAL A N 1
ATOM 4138 C CA . VAL A 1 304 ? 19.469 142.407 0.589 1.00 16.48 304 VAL A CA 1
ATOM 4139 C C . VAL A 1 304 ? 19.935 143.155 -0.646 1.00 18.02 304 VAL A C 1
ATOM 4140 O O . VAL A 1 304 ? 20.446 142.561 -1.619 1.00 19.05 304 VAL A O 1
ATOM 4153 N N . ILE A 1 305 ? 19.848 144.473 -0.578 1.00 17.64 305 ILE A N 1
ATOM 4154 C CA . ILE A 1 305 ? 20.430 145.386 -1.594 1.00 17.41 305 ILE A CA 1
ATOM 4155 C C . ILE A 1 305 ? 21.834 145.741 -1.098 1.00 17.22 305 ILE A C 1
ATOM 4156 O O . ILE A 1 305 ? 21.954 146.434 -0.083 1.00 18.06 305 ILE A O 1
ATOM 4172 N N . LEU A 1 306 ? 22.855 145.163 -1.715 1.00 17.87 306 LEU A N 1
ATOM 4173 C CA . LEU A 1 306 ? 24.255 145.251 -1.262 1.00 18.24 306 LEU A CA 1
ATOM 4174 C C . LEU A 1 306 ? 24.957 146.349 -2.037 1.00 19.06 306 LEU A C 1
ATOM 4175 O O . LEU A 1 306 ? 25.000 146.266 -3.255 1.00 19.45 306 LEU A O 1
ATOM 4191 N N . VAL A 1 307 ? 25.496 147.319 -1.305 1.00 19.80 307 VAL A N 1
ATOM 4192 C CA . VAL A 1 307 ? 26.132 148.520 -1.896 1.00 20.97 307 VAL A CA 1
ATOM 4193 C C . VAL A 1 307 ? 27.642 148.455 -1.631 1.00 22.06 307 VAL A C 1
ATOM 4194 O O . VAL A 1 307 ? 28.028 148.421 -0.454 1.00 21.53 307 VAL A O 1
ATOM 4207 N N . ALA A 1 308 ? 28.456 148.460 -2.670 1.00 22.08 308 ALA A N 1
ATOM 4208 C CA . ALA A 1 308 ? 29.931 148.495 -2.515 1.00 23.53 308 ALA A CA 1
ATOM 4209 C C . ALA A 1 308 ? 30.329 149.912 -2.069 1.00 26.79 308 ALA A C 1
ATOM 4210 O O . ALA A 1 308 ? 29.936 150.875 -2.724 1.00 30.62 308 ALA A O 1
ATOM 4217 N N . ASN A 1 309 ? 31.001 150.049 -0.944 1.00 24.85 309 ASN A N 1
ATOM 4218 C CA . ASN A 1 309 ? 31.385 151.406 -0.452 1.00 24.97 309 ASN A CA 1
ATOM 4219 C C . ASN A 1 309 ? 32.882 151.640 -0.735 1.00 29.13 309 ASN A C 1
ATOM 4220 O O . ASN A 1 309 ? 33.209 152.631 -1.408 1.00 30.77 309 ASN A O 1
ATOM 4231 N N . GLU A 1 310 ? 33.733 150.760 -0.226 1.00 28.35 310 GLU A N 1
ATOM 4232 C CA . GLU A 1 310 ? 35.216 150.828 -0.360 1.00 29.91 310 GLU A CA 1
ATOM 4233 C C . GLU A 1 310 ? 35.706 149.459 -0.832 1.00 30.22 310 GLU A C 1
ATOM 4234 O O . GLU A 1 310 ? 35.261 148.442 -0.284 1.00 27.62 310 GLU A O 1
ATOM 4246 N N . GLY A 1 311 ? 36.596 149.412 -1.823 1.00 28.85 311 GLY A N 1
ATOM 4247 C CA . GLY A 1 311 ? 37.243 148.150 -2.174 1.00 27.94 311 GLY A CA 1
ATOM 4248 C C . GLY A 1 311 ? 36.474 147.414 -3.236 1.00 28.75 311 GLY A C 1
ATOM 4249 O O . GLY A 1 311 ? 35.450 147.953 -3.702 1.00 32.55 311 GLY A O 1
ATOM 4253 N N . ARG A 1 312 ? 36.952 146.231 -3.595 1.00 29.43 312 ARG A N 1
ATOM 4254 C CA . ARG A 1 312 ? 36.421 145.375 -4.678 1.00 31.79 312 ARG A CA 1
ATOM 4255 C C . ARG A 1 312 ? 35.991 144.036 -4.078 1.00 28.77 312 ARG A C 1
ATOM 4256 O O . ARG A 1 312 ? 36.763 143.386 -3.358 1.00 28.37 312 ARG A O 1
ATOM 4277 N N . ALA A 1 313 ? 34.749 143.647 -4.382 1.00 26.36 313 ALA A N 1
ATOM 4278 C CA . ALA A 1 313 ? 34.071 142.429 -3.897 1.00 26.52 313 ALA A CA 1
ATOM 4279 C C . ALA A 1 313 ? 33.795 141.499 -5.082 1.00 28.94 313 ALA A C 1
ATOM 4280 O O . ALA A 1 313 ? 33.123 141.919 -6.042 1.00 31.69 313 ALA A O 1
ATOM 4287 N N . GLU A 1 314 ? 34.234 140.255 -5.001 1.00 25.92 314 GLU A N 1
ATOM 4288 C CA . GLU A 1 314 ? 33.932 139.225 -6.017 1.00 27.03 314 GLU A CA 1
ATOM 4289 C C . GLU A 1 314 ? 32.743 138.415 -5.479 1.00 25.30 314 GLU A C 1
ATOM 4290 O O . GLU A 1 314 ? 32.910 137.664 -4.506 1.00 25.73 314 GLU A O 1
ATOM 4302 N N . VAL A 1 315 ? 31.559 138.687 -6.012 1.00 24.45 315 VAL A N 1
ATOM 4303 C CA . VAL A 1 315 ? 30.284 138.073 -5.520 1.00 24.22 315 VAL A CA 1
ATOM 4304 C C . VAL A 1 315 ? 29.932 136.879 -6.402 1.00 22.72 315 VAL A C 1
ATOM 4305 O O . VAL A 1 315 ? 30.021 136.950 -7.650 1.00 23.97 315 VAL A O 1
ATOM 4318 N N . GLU A 1 316 ? 29.507 135.786 -5.772 1.00 22.44 316 GLU A N 1
ATOM 4319 C CA . GLU A 1 316 ? 28.861 134.676 -6.480 1.00 22.42 316 GLU A CA 1
ATOM 4320 C C . GLU A 1 316 ? 27.461 134.498 -5.896 1.00 21.40 316 GLU A C 1
ATOM 4321 O O . GLU A 1 316 ? 27.343 134.246 -4.712 1.00 20.81 316 GLU A O 1
ATOM 4333 N N . LEU A 1 317 ? 26.456 134.672 -6.730 1.00 21.57 317 LEU A N 1
ATOM 4334 C CA . LEU A 1 317 ? 25.029 134.580 -6.317 1.00 20.14 317 LEU A CA 1
ATOM 4335 C C . LEU A 1 317 ? 24.429 133.418 -7.079 1.00 20.85 317 LEU A C 1
ATOM 4336 O O . LEU A 1 317 ? 24.563 133.353 -8.304 1.00 23.00 317 LEU A O 1
ATOM 4352 N N . VAL A 1 318 ? 23.790 132.507 -6.388 1.00 20.84 318 VAL A N 1
ATOM 4353 C CA . VAL A 1 318 ? 23.224 131.299 -7.029 1.00 21.64 318 VAL A CA 1
ATOM 4354 C C . VAL A 1 318 ? 21.703 131.419 -7.034 1.00 21.95 318 VAL A C 1
ATOM 4355 O O . VAL A 1 318 ? 21.089 131.474 -5.961 1.00 21.88 318 VAL A O 1
ATOM 4368 N N . GLY A 1 319 ? 21.111 131.362 -8.221 1.00 24.58 319 GLY A N 1
ATOM 4369 C CA . GLY A 1 319 ? 19.656 131.502 -8.405 1.00 25.15 319 GLY A CA 1
ATOM 4370 C C . GLY A 1 319 ? 19.030 130.331 -9.135 1.00 28.23 319 GLY A C 1
ATOM 4371 O O . GLY A 1 319 ? 19.793 129.543 -9.737 1.00 29.55 319 GLY A O 1
ATOM 4375 N N . LEU A 1 320 ? 17.706 130.199 -8.956 1.00 36.50 320 LEU A N 1
ATOM 4376 C CA . LEU A 1 320 ? 16.750 129.276 -9.639 1.00 40.92 320 LEU A CA 1
ATOM 4377 C C . LEU A 1 320 ? 15.697 130.128 -10.337 1.00 45.48 320 LEU A C 1
ATOM 4378 O O . LEU A 1 320 ? 15.074 130.950 -9.627 1.00 45.04 320 LEU A O 1
ATOM 4394 N N . GLU A 1 321 ? 15.507 129.925 -11.645 1.00 54.52 321 GLU A N 1
ATOM 4395 C CA A GLU A 1 321 ? 14.556 130.705 -12.487 0.50 63.17 321 GLU A CA 1
ATOM 4396 C CA B GLU A 1 321 ? 14.554 130.705 -12.481 0.50 58.16 321 GLU A CA 1
ATOM 4397 C C . GLU A 1 321 ? 13.556 129.757 -13.163 1.00 63.18 321 GLU A C 1
ATOM 4398 O O . GLU A 1 321 ? 13.626 128.541 -12.902 1.00 64.05 321 GLU A O 1
ATOM 4421 N N . GLN A 1 322 ? 12.695 130.288 -14.033 0.50 67.95 322 GLN A N 1
ATOM 4422 C CA . GLN A 1 322 ? 11.498 129.583 -14.559 0.50 67.46 322 GLN A CA 1
ATOM 4423 C C . GLN A 1 322 ? 11.586 129.417 -16.084 0.50 68.89 322 GLN A C 1
ATOM 4424 O O . GLN A 1 322 ? 10.596 128.941 -16.660 0.50 71.45 322 GLN A O 1
ATOM 4438 N N . GLN A 1 323 ? 12.739 129.702 -16.702 0.50 74.12 323 GLN A N 1
ATOM 4439 C CA . GLN A 1 323 ? 12.936 129.554 -18.168 0.50 78.83 323 GLN A CA 1
ATOM 4440 C C . GLN A 1 323 ? 13.967 128.448 -18.423 0.50 78.87 323 GLN A C 1
ATOM 4441 O O . GLN A 1 323 ? 13.774 127.351 -17.859 0.50 79.52 323 GLN A O 1
ATOM 4455 N N . MET A 1 331 ? 18.023 121.758 -15.846 0.50 75.16 331 MET A N 1
ATOM 4456 C CA . MET A 1 331 ? 16.898 122.729 -15.768 0.50 75.82 331 MET A CA 1
ATOM 4457 C C . MET A 1 331 ? 17.475 124.129 -15.490 0.50 74.71 331 MET A C 1
ATOM 4458 O O . MET A 1 331 ? 18.269 124.592 -16.337 0.50 76.02 331 MET A O 1
ATOM 4471 N N . GLN A 1 332 ? 17.090 124.789 -14.367 1.00 69.41 332 GLN A N 1
ATOM 4472 C CA . GLN A 1 332 ? 17.146 126.276 -14.280 1.00 54.74 332 GLN A CA 1
ATOM 4473 C C . GLN A 1 332 ? 18.042 126.805 -13.135 1.00 43.67 332 GLN A C 1
ATOM 4474 O O . GLN A 1 332 ? 17.625 127.776 -12.489 1.00 45.56 332 GLN A O 1
ATOM 4488 N N . LEU A 1 333 ? 19.277 126.294 -12.978 1.00 37.53 333 LEU A N 1
ATOM 4489 C CA . LEU A 1 333 ? 20.258 126.733 -11.943 1.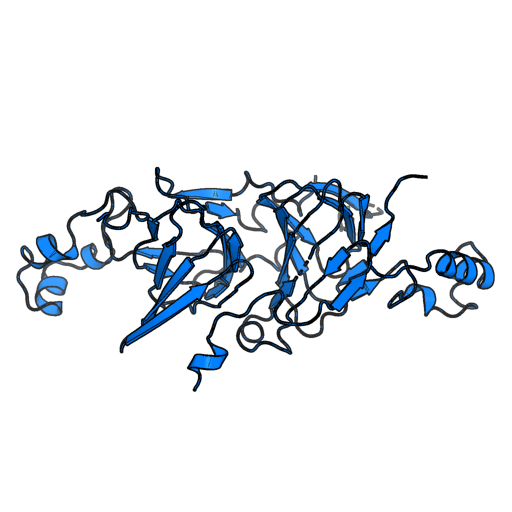00 38.97 333 LEU A CA 1
ATOM 4490 C C . LEU A 1 333 ? 21.248 127.737 -12.568 1.00 37.17 333 LEU A C 1
ATOM 4491 O O . LEU A 1 333 ? 21.721 127.484 -13.656 1.00 36.68 333 LEU A O 1
ATOM 4507 N N . ARG A 1 334 ? 21.497 128.901 -11.958 1.00 34.08 334 ARG A N 1
ATOM 4508 C CA . ARG A 1 334 ? 22.327 129.957 -12.596 1.00 36.87 334 ARG A CA 1
ATOM 4509 C C . ARG A 1 334 ? 23.339 130.513 -11.593 1.00 34.31 334 ARG A C 1
ATOM 4510 O O . ARG A 1 334 ? 22.926 130.803 -10.456 1.00 30.31 334 ARG A O 1
ATOM 4531 N N . ARG A 1 335 ? 24.611 130.619 -11.962 1.00 34.14 335 ARG A N 1
ATOM 4532 C CA . ARG A 1 335 ? 25.616 131.382 -11.191 1.00 32.98 335 ARG A CA 1
ATOM 4533 C C . ARG A 1 335 ? 25.630 132.800 -11.757 1.00 33.75 335 ARG A C 1
ATOM 4534 O O . ARG A 1 335 ? 25.864 132.965 -12.959 1.00 39.06 335 ARG A O 1
ATOM 4555 N N . TYR A 1 336 ? 25.391 133.785 -10.910 1.00 25.33 336 TYR A N 1
ATOM 4556 C CA . TYR A 1 336 ? 25.594 135.206 -11.243 1.00 27.42 336 TYR A CA 1
ATOM 4557 C C . TYR A 1 336 ? 26.885 135.641 -10.562 1.00 28.78 336 TYR A C 1
ATOM 4558 O O . TYR A 1 336 ? 26.957 135.665 -9.328 1.00 30.92 336 TYR A O 1
ATOM 4576 N N . ALA A 1 337 ? 27.917 135.941 -11.333 1.00 29.81 337 ALA A N 1
ATOM 4577 C CA . ALA A 1 337 ? 29.218 136.278 -10.743 1.00 29.39 337 ALA A CA 1
ATOM 4578 C C . ALA A 1 337 ? 29.606 137.663 -11.230 1.00 28.39 337 ALA A C 1
ATOM 4579 O O . ALA A 1 337 ? 29.482 137.919 -12.451 1.00 32.50 337 ALA A O 1
ATOM 4586 N N . ALA A 1 338 ? 30.050 138.514 -10.324 1.00 27.32 338 ALA A N 1
ATOM 4587 C CA . ALA A 1 338 ? 30.483 139.869 -10.700 1.00 28.29 338 ALA A CA 1
ATOM 4588 C C . ALA A 1 338 ? 31.488 140.365 -9.676 1.00 30.64 338 ALA A C 1
ATOM 4589 O O . ALA A 1 338 ? 31.379 140.021 -8.494 1.00 28.04 338 ALA A O 1
ATOM 4596 N N . THR A 1 339 ? 32.425 141.182 -10.136 1.00 29.73 339 THR A N 1
ATOM 4597 C CA . THR A 1 339 ? 33.302 141.947 -9.246 1.00 32.74 339 THR A CA 1
ATOM 4598 C C . THR A 1 339 ? 32.711 143.345 -9.126 1.00 28.42 339 THR A C 1
ATOM 4599 O O . THR A 1 339 ? 32.615 144.026 -10.161 1.00 30.63 339 THR A O 1
ATOM 4610 N N . LEU A 1 340 ? 32.347 143.744 -7.909 1.00 25.86 340 LEU A N 1
ATOM 4611 C CA . LEU A 1 340 ? 31.731 145.045 -7.605 1.00 27.92 340 LEU A CA 1
ATOM 4612 C C . LEU A 1 340 ? 32.845 146.012 -7.219 1.00 32.48 340 LEU A C 1
ATOM 4613 O O . LEU A 1 340 ? 33.614 145.683 -6.299 1.00 32.70 340 LEU A O 1
ATOM 4629 N N . SER A 1 341 ? 32.873 147.171 -7.864 1.00 36.04 341 SER A N 1
ATOM 4630 C CA . SER A 1 341 ? 33.725 148.311 -7.457 1.00 39.73 341 SER A CA 1
ATOM 4631 C C . SER A 1 341 ? 32.835 149.328 -6.765 1.00 35.21 341 SER A C 1
ATOM 4632 O O . SER A 1 341 ? 31.616 149.251 -6.899 1.00 35.50 341 SER A O 1
ATOM 4640 N N . GLU A 1 342 ? 33.433 150.334 -6.149 1.00 33.99 342 GLU A N 1
ATOM 4641 C CA . GLU A 1 342 ? 32.732 151.380 -5.383 1.00 32.06 342 GLU A CA 1
ATOM 4642 C C . GLU A 1 342 ? 31.532 151.956 -6.156 1.00 34.57 342 GLU A C 1
ATOM 4643 O O . GLU A 1 342 ? 31.661 152.304 -7.346 1.00 34.59 342 GLU A O 1
ATOM 4655 N N . GLY A 1 343 ? 30.379 151.991 -5.499 1.00 30.13 343 GLY A N 1
ATOM 4656 C CA . GLY A 1 343 ? 29.111 152.487 -6.054 1.00 34.30 343 GLY A CA 1
ATOM 4657 C C . GLY A 1 343 ? 28.271 151.400 -6.705 1.00 29.78 343 GLY A C 1
ATOM 4658 O O . GLY A 1 343 ? 27.099 151.682 -6.911 1.00 30.85 343 GLY A O 1
ATOM 4662 N N . ASP A 1 344 ? 28.832 150.243 -7.044 1.00 27.62 344 ASP A N 1
ATOM 4663 C CA . ASP A 1 344 ? 28.045 149.144 -7.680 1.00 22.97 344 ASP A CA 1
ATOM 4664 C C . ASP A 1 344 ? 27.128 148.512 -6.624 1.00 24.85 344 ASP A C 1
ATOM 4665 O O . ASP A 1 344 ? 27.455 148.498 -5.409 1.00 23.46 344 ASP A O 1
ATOM 4674 N N . ILE A 1 345 ? 25.981 148.017 -7.092 1.00 23.12 345 ILE A N 1
ATOM 4675 C CA . ILE A 1 345 ? 24.960 147.344 -6.245 1.00 20.64 345 ILE A CA 1
ATOM 4676 C C . ILE A 1 345 ? 24.675 145.965 -6.810 1.00 20.74 345 ILE A C 1
ATOM 4677 O O . ILE A 1 345 ? 24.585 145.799 -8.016 1.00 20.96 345 ILE A O 1
ATOM 4693 N N . ILE A 1 346 ? 24.464 145.008 -5.918 1.00 19.89 346 ILE A N 1
ATOM 4694 C CA . ILE A 1 346 ? 23.859 143.725 -6.332 1.00 20.53 346 ILE A CA 1
ATOM 4695 C C . ILE A 1 346 ? 22.734 143.404 -5.362 1.00 18.54 346 ILE A C 1
ATOM 4696 O O . ILE A 1 346 ? 22.879 143.610 -4.161 1.00 19.40 346 ILE A O 1
ATOM 4712 N N . VAL A 1 347 ? 21.634 142.942 -5.920 1.00 17.71 347 VAL A N 1
ATOM 4713 C CA . VAL A 1 347 ? 20.464 142.472 -5.137 1.00 17.54 347 VAL A CA 1
ATOM 4714 C C . VAL A 1 347 ? 20.620 140.983 -4.869 1.00 16.90 347 VAL A C 1
ATOM 4715 O O . VAL A 1 347 ? 20.805 140.216 -5.806 1.00 17.84 347 VAL A O 1
ATOM 4728 N N . ILE A 1 348 ? 20.521 140.615 -3.600 1.00 16.32 348 ILE A N 1
ATOM 4729 C CA . ILE A 1 348 ? 20.582 139.199 -3.165 1.00 16.51 348 ILE A CA 1
ATOM 4730 C C . ILE A 1 348 ? 19.172 138.806 -2.722 1.00 16.05 348 ILE A C 1
ATOM 4731 O O . ILE A 1 348 ? 18.753 139.124 -1.597 1.00 16.13 348 ILE A O 1
ATOM 4747 N N . PRO A 1 349 ? 18.379 138.156 -3.577 1.00 16.34 349 PRO A N 1
ATOM 4748 C CA . PRO A 1 349 ? 17.034 137.712 -3.184 1.00 16.45 349 PRO A CA 1
ATOM 4749 C C . PRO A 1 349 ? 17.094 136.735 -2.014 1.00 17.34 349 PRO A C 1
ATOM 4750 O O . PRO A 1 349 ? 18.025 135.935 -1.892 1.00 16.66 349 PRO A O 1
ATOM 4761 N N . SER A 1 350 ? 16.073 136.784 -1.173 1.00 15.61 350 SER A N 1
ATOM 4762 C CA . SER A 1 350 ? 15.943 135.795 -0.085 1.00 16.09 350 SER A CA 1
ATOM 4763 C C . SER A 1 350 ? 15.939 134.382 -0.706 1.00 16.78 350 SER A C 1
ATOM 4764 O O . SER A 1 350 ? 15.487 134.166 -1.849 1.00 16.87 350 SER A O 1
ATOM 4772 N N . SER A 1 351 ? 16.508 133.476 0.068 1.00 16.96 351 SER A N 1
ATOM 4773 C CA A SER A 1 351 ? 16.679 132.023 -0.184 0.62 16.46 351 SER A CA 1
ATOM 4774 C CA B SER A 1 351 ? 16.596 132.028 -0.281 0.38 17.16 351 SER A CA 1
ATOM 4775 C C . SER A 1 351 ? 17.761 131.732 -1.230 1.00 17.71 351 SER A C 1
ATOM 4776 O O . SER A 1 351 ? 18.108 130.561 -1.343 1.00 17.89 351 SER A O 1
ATOM 4791 N N . PHE A 1 352 ? 18.320 132.721 -1.925 1.00 16.17 352 PHE A N 1
ATOM 4792 C CA . PHE A 1 352 ? 19.404 132.477 -2.907 1.00 17.53 352 PHE A CA 1
ATOM 4793 C C . PHE A 1 352 ? 20.733 132.391 -2.170 1.00 18.07 352 PHE A C 1
ATOM 4794 O O . PHE A 1 352 ? 21.132 133.316 -1.484 1.00 17.44 352 PHE A O 1
ATOM 4811 N N . PRO A 1 353 ? 21.488 131.285 -2.326 1.00 16.83 353 PRO A N 1
ATOM 4812 C CA . PRO A 1 353 ? 22.827 131.224 -1.758 1.00 18.78 353 PRO A CA 1
ATOM 4813 C C . PRO A 1 353 ? 23.741 132.291 -2.349 1.00 17.29 353 PRO A C 1
ATOM 4814 O O . PRO A 1 353 ? 23.691 132.575 -3.554 1.00 20.00 353 PRO A O 1
ATOM 4825 N N . VAL A 1 354 ? 24.610 132.807 -1.503 1.00 17.98 354 VAL A N 1
ATOM 4826 C CA . VAL A 1 354 ? 25.525 133.893 -1.906 1.00 18.45 354 VAL A CA 1
ATOM 4827 C C . VAL A 1 354 ? 26.853 133.682 -1.174 1.00 19.41 354 VAL A C 1
ATOM 4828 O O . VAL A 1 354 ? 26.846 133.250 -0.031 1.00 18.96 354 VAL A O 1
ATOM 4841 N N . ALA A 1 355 ? 27.942 134.105 -1.805 1.00 20.10 355 ALA A N 1
ATOM 4842 C CA . ALA A 1 355 ? 29.279 134.138 -1.189 1.00 21.07 355 ALA A CA 1
ATOM 4843 C C . ALA A 1 355 ? 30.001 135.351 -1.737 1.00 21.39 355 ALA A C 1
ATOM 4844 O O . ALA A 1 355 ? 29.694 135.798 -2.852 1.00 21.02 355 ALA A O 1
ATOM 4851 N N . LEU A 1 356 ? 31.011 135.810 -1.018 1.00 22.29 356 LEU A N 1
ATOM 4852 C CA . LEU A 1 356 ? 31.717 137.051 -1.418 1.00 22.42 356 LEU A CA 1
ATOM 4853 C C . LEU A 1 356 ? 33.183 136.956 -1.004 1.00 22.57 356 LEU A C 1
ATOM 4854 O O . LEU A 1 356 ? 33.451 136.744 0.182 1.00 23.62 356 LEU A O 1
ATOM 4870 N N . LYS A 1 357 ? 34.052 137.150 -1.978 1.00 23.45 357 LYS A N 1
ATOM 4871 C CA . LYS A 1 357 ? 35.527 137.192 -1.747 1.00 26.11 357 LYS A CA 1
ATOM 4872 C C . LYS A 1 357 ? 36.020 138.643 -1.812 1.00 25.04 357 LYS A C 1
ATOM 4873 O O . LYS A 1 357 ? 35.696 139.359 -2.770 1.00 25.72 357 LYS A O 1
ATOM 4892 N N . ALA A 1 358 ? 36.828 139.074 -0.839 1.00 26.78 358 ALA A N 1
ATOM 4893 C CA . ALA A 1 358 ? 37.455 140.420 -0.843 1.00 26.63 358 ALA A CA 1
ATOM 4894 C C . ALA A 1 358 ? 38.682 140.454 -1.775 1.00 29.48 358 ALA A C 1
ATOM 4895 O O . ALA A 1 358 ? 39.709 139.854 -1.435 1.00 33.68 358 ALA A O 1
ATOM 4902 N N . ALA A 1 359 ? 38.574 141.114 -2.930 1.00 29.43 359 ALA A N 1
ATOM 4903 C CA . ALA A 1 359 ? 39.701 141.268 -3.883 1.00 33.50 359 ALA A CA 1
ATOM 4904 C C . ALA A 1 359 ? 40.639 142.345 -3.339 1.00 35.86 359 ALA A C 1
ATOM 4905 O O . ALA A 1 359 ? 41.804 142.378 -3.770 1.00 36.15 359 ALA A O 1
ATOM 4912 N N . SER A 1 360 ? 40.154 143.166 -2.411 1.00 33.09 360 SER A N 1
ATOM 4913 C CA . SER A 1 360 ? 40.920 144.162 -1.617 1.00 34.35 360 SER A CA 1
ATOM 4914 C C . SER A 1 360 ? 40.291 144.293 -0.228 1.00 35.65 360 SER A C 1
ATOM 4915 O O . SER A 1 360 ? 39.171 143.762 -0.032 1.00 31.31 360 SER A O 1
ATOM 4923 N N . ASP A 1 361 ? 40.917 145.009 0.702 1.00 32.79 361 ASP A N 1
ATOM 4924 C CA . ASP A 1 361 ? 40.225 145.412 1.952 1.00 30.01 361 ASP A CA 1
ATOM 4925 C C . ASP A 1 361 ? 38.912 146.081 1.536 1.00 29.74 361 ASP A C 1
ATOM 4926 O O . ASP A 1 361 ? 38.929 146.958 0.658 1.00 29.63 361 ASP A O 1
ATOM 4935 N N . LEU A 1 362 ? 37.796 145.671 2.126 1.00 27.40 362 LEU A N 1
ATOM 4936 C CA A LEU A 1 362 ? 36.520 146.229 1.618 0.76 27.84 362 LEU A CA 1
ATOM 4937 C CA B LEU A 1 362 ? 36.418 145.941 1.627 0.24 25.74 362 LEU A CA 1
ATOM 4938 C C . LEU A 1 362 ? 35.546 146.535 2.748 1.00 26.21 362 LEU A C 1
ATOM 4939 O O . LEU A 1 362 ? 35.675 146.061 3.904 1.00 25.29 362 LEU A O 1
ATOM 4970 N N . ASN A 1 363 ? 34.637 147.440 2.403 1.00 25.53 363 ASN A N 1
ATOM 4971 C CA A ASN A 1 363 ? 33.507 147.794 3.284 0.50 25.32 363 ASN A CA 1
ATOM 4972 C CA B ASN A 1 363 ? 33.527 147.924 3.267 0.50 28.56 363 ASN A CA 1
ATOM 4973 C C . ASN A 1 363 ? 32.274 147.894 2.397 1.00 26.10 363 ASN A C 1
ATOM 4974 O O . ASN A 1 363 ? 32.368 148.423 1.284 1.00 24.82 363 ASN A O 1
ATOM 4995 N N . MET A 1 364 ? 31.193 147.278 2.857 1.00 23.03 364 MET A N 1
ATOM 4996 C CA . MET A 1 364 ? 29.924 147.292 2.078 1.00 23.22 364 MET A CA 1
ATOM 4997 C C . MET A 1 364 ? 28.793 147.544 3.052 1.00 22.04 364 MET A C 1
ATOM 4998 O O . MET A 1 364 ? 28.897 147.245 4.242 1.00 23.05 364 MET A O 1
ATOM 5012 N N . VAL A 1 365 ? 27.689 148.048 2.533 1.00 19.74 365 VAL A N 1
ATOM 5013 C CA . VAL A 1 365 ? 26.468 148.254 3.333 1.00 20.03 365 VAL A CA 1
ATOM 5014 C C . VAL A 1 365 ? 25.341 147.468 2.677 1.00 20.05 365 VAL A C 1
ATOM 5015 O O . VAL A 1 365 ? 25.233 147.463 1.449 1.00 21.23 365 VAL A O 1
ATOM 5028 N N . GLY A 1 366 ? 24.568 146.778 3.483 1.00 19.32 366 GLY A N 1
ATOM 5029 C CA . GLY A 1 366 ? 23.406 146.003 2.986 1.00 17.73 366 GLY A CA 1
ATOM 5030 C C . GLY A 1 366 ? 22.116 146.566 3.552 1.00 18.89 366 GLY A C 1
ATOM 5031 O O . GLY A 1 366 ? 22.019 146.894 4.741 1.00 20.09 366 GLY A O 1
ATOM 5035 N N . ILE A 1 367 ? 21.128 146.755 2.689 1.00 17.36 367 ILE A N 1
ATOM 5036 C CA . ILE A 1 367 ? 19.774 147.204 3.065 1.00 18.06 367 ILE A CA 1
ATOM 5037 C C . ILE A 1 367 ? 18.846 146.017 2.820 1.00 17.15 367 ILE A C 1
ATOM 5038 O O . ILE A 1 367 ? 18.667 145.639 1.652 1.00 17.98 367 ILE A O 1
ATOM 5054 N N . GLY A 1 368 ? 18.356 145.420 3.888 1.00 16.57 368 GLY A N 1
ATOM 5055 C CA . GLY A 1 368 ? 17.522 144.217 3.806 1.00 17.46 368 GLY A CA 1
ATOM 5056 C C . GLY A 1 368 ? 16.065 144.581 3.900 1.00 17.57 368 GLY A C 1
ATOM 5057 O O . GLY A 1 368 ? 15.631 145.045 4.957 1.00 18.52 368 GLY A O 1
ATOM 5061 N N . VAL A 1 369 ? 15.302 144.353 2.844 1.00 16.25 369 VAL A N 1
ATOM 5062 C CA . VAL A 1 369 ? 13.842 144.582 2.907 1.00 16.40 369 VAL A CA 1
ATOM 5063 C C . VAL A 1 369 ? 13.145 143.282 3.328 1.00 16.77 369 VAL A C 1
ATOM 5064 O O . VAL A 1 369 ? 13.748 142.181 3.194 1.00 17.24 369 VAL A O 1
ATOM 5077 N N . ASN A 1 370 ? 11.900 143.344 3.776 1.00 16.50 370 ASN A N 1
ATOM 5078 C CA . ASN A 1 370 ? 11.171 142.152 4.272 1.00 16.65 370 ASN A CA 1
ATOM 5079 C C . ASN A 1 370 ? 11.938 141.530 5.438 1.00 16.75 370 ASN A C 1
ATOM 5080 O O . ASN A 1 370 ? 12.093 140.304 5.486 1.00 17.99 370 ASN A O 1
ATOM 5091 N N . ALA A 1 371 ? 12.445 142.357 6.354 1.00 17.68 371 ALA A N 1
ATOM 5092 C CA . ALA A 1 371 ? 13.524 141.944 7.273 1.00 18.25 371 ALA A CA 1
ATOM 5093 C C . ALA A 1 371 ? 13.010 141.213 8.511 1.00 17.63 371 ALA A C 1
ATOM 5094 O O . ALA A 1 371 ? 13.822 140.496 9.104 1.00 18.44 371 ALA A O 1
ATOM 5101 N N . GLU A 1 372 ? 11.768 141.386 8.925 1.00 17.56 372 GLU A N 1
ATOM 5102 C CA . GLU A 1 372 ? 11.292 140.810 10.209 1.00 19.39 372 GLU A CA 1
ATOM 5103 C C . GLU A 1 372 ? 11.569 139.297 10.230 1.00 18.41 372 GLU A C 1
ATOM 5104 O O . GLU A 1 372 ? 11.169 138.591 9.266 1.00 20.17 372 GLU A O 1
ATOM 5116 N N . ASN A 1 373 ? 12.207 138.812 11.299 1.00 20.36 373 ASN A N 1
ATOM 5117 C CA . ASN A 1 373 ? 12.384 137.364 11.539 1.00 20.28 373 ASN A CA 1
ATOM 5118 C C . ASN A 1 373 ? 13.287 136.776 10.453 1.00 19.14 373 ASN A C 1
ATOM 5119 O O . ASN A 1 373 ? 13.295 135.549 10.313 1.00 21.64 373 ASN A O 1
ATOM 5130 N N . ASN A 1 374 ? 14.141 137.562 9.834 1.00 18.22 374 ASN A N 1
ATOM 5131 C CA . ASN A 1 374 ? 15.172 136.982 8.937 1.00 17.59 374 ASN A CA 1
ATOM 5132 C C . ASN A 1 374 ? 16.118 136.080 9.735 1.00 18.21 374 ASN A C 1
ATOM 5133 O O . ASN A 1 374 ? 16.489 136.412 10.884 1.00 20.43 374 ASN A O 1
ATOM 5144 N N . GLU A 1 375 ? 16.520 134.981 9.125 1.00 17.62 375 GLU A N 1
ATOM 5145 C CA . GLU A 1 375 ? 17.551 134.085 9.696 1.00 20.36 375 GLU A CA 1
ATOM 5146 C C . GLU A 1 375 ? 18.558 133.797 8.588 1.00 19.44 375 GLU A C 1
ATOM 5147 O O . GLU A 1 375 ? 18.168 133.337 7.513 1.00 21.03 375 GLU A O 1
ATOM 5159 N N . ARG A 1 376 ? 19.836 133.955 8.884 1.00 19.76 376 ARG A N 1
ATOM 5160 C CA . ARG A 1 376 ? 20.896 133.664 7.900 1.00 19.65 376 ARG A CA 1
ATOM 5161 C C . ARG A 1 376 ? 21.381 132.234 8.153 1.00 22.05 376 ARG A C 1
ATOM 5162 O O . ARG A 1 376 ? 21.759 131.923 9.302 1.00 27.23 376 ARG A O 1
ATOM 5183 N N . ASN A 1 377 ? 21.326 131.403 7.128 1.00 19.53 377 ASN A N 1
ATOM 5184 C CA . ASN A 1 377 ? 21.688 129.973 7.174 1.00 19.77 377 ASN A CA 1
ATOM 5185 C C . ASN A 1 377 ? 23.019 129.807 6.450 1.00 19.84 377 ASN A C 1
ATOM 5186 O O . ASN A 1 377 ? 23.090 130.094 5.256 1.00 20.45 377 ASN A O 1
ATOM 5197 N N . PHE A 1 378 ? 24.045 129.273 7.115 1.00 20.29 378 PHE A N 1
ATOM 5198 C CA . PHE A 1 378 ? 25.349 129.011 6.474 1.00 19.93 378 PHE A CA 1
ATOM 5199 C C . PHE A 1 378 ? 25.414 127.588 5.915 1.00 19.65 378 PHE A C 1
ATOM 5200 O O . PHE A 1 378 ? 24.760 126.702 6.436 1.00 21.15 378 PHE A O 1
ATOM 5217 N N . LEU A 1 379 ? 26.167 127.438 4.832 1.00 21.15 379 LEU A N 1
ATOM 5218 C CA . LEU A 1 379 ? 26.334 126.155 4.108 1.00 21.04 379 LEU A CA 1
ATOM 5219 C C . LEU A 1 379 ? 27.765 125.615 4.293 1.00 22.35 379 LEU A C 1
ATOM 5220 O O . LEU A 1 379 ? 28.016 124.491 3.850 1.00 24.22 379 LEU A O 1
ATOM 5236 N N . ALA A 1 380 ? 28.642 126.355 4.938 1.00 22.01 380 ALA A N 1
ATOM 5237 C CA . ALA A 1 380 ? 30.059 125.978 5.155 1.00 22.55 380 ALA A CA 1
ATOM 5238 C C . ALA A 1 380 ? 30.501 126.565 6.484 1.00 25.91 380 ALA A C 1
ATOM 5239 O O . ALA A 1 380 ? 29.885 127.541 6.954 1.00 24.97 380 ALA A O 1
ATOM 5246 N N . GLY A 1 381 ? 31.562 126.004 7.064 1.00 26.68 381 GLY A N 1
ATOM 5247 C CA . GLY A 1 381 ? 32.119 126.494 8.324 1.00 26.55 381 GLY A CA 1
ATOM 5248 C C . GLY A 1 381 ? 31.489 125.789 9.493 1.00 25.68 381 GLY A C 1
ATOM 5249 O O . GLY A 1 381 ? 30.549 124.994 9.298 1.00 26.94 381 GLY A O 1
ATOM 5253 N N . HIS A 1 382 ? 31.974 126.062 10.697 1.00 27.47 382 HIS A N 1
ATOM 5254 C CA . HIS A 1 382 ? 31.604 125.316 11.928 1.00 33.23 382 HIS A CA 1
ATOM 5255 C C . HIS A 1 382 ? 30.241 125.744 12.478 1.00 33.53 382 HIS A C 1
ATOM 5256 O O . HIS A 1 382 ? 29.413 124.844 12.775 1.00 39.00 382 HIS A O 1
ATOM 5270 N N . LYS A 1 383 ? 30.021 127.048 12.663 1.00 29.97 383 LYS A N 1
ATOM 5271 C CA . LYS A 1 383 ? 28.815 127.575 13.357 1.00 30.25 383 LYS A CA 1
ATOM 5272 C C . LYS A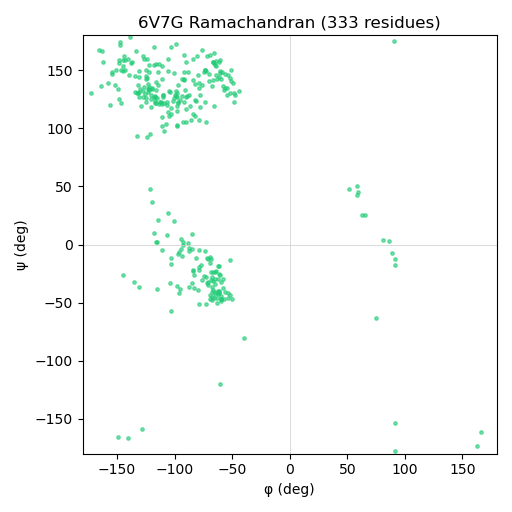 1 383 ? 27.715 127.914 12.342 1.00 26.51 383 LYS A C 1
ATOM 5273 O O . LYS A 1 383 ? 28.053 128.382 11.228 1.00 27.41 383 LYS A O 1
ATOM 5292 N N . GLU A 1 384 ? 26.479 127.647 12.736 1.00 27.16 384 GLU A N 1
ATOM 5293 C CA . GLU A 1 384 ? 25.251 128.029 12.002 1.00 26.77 384 GLU A CA 1
ATOM 5294 C C . GLU A 1 384 ? 25.204 127.355 10.624 1.00 26.24 384 GLU A C 1
ATOM 5295 O O . GLU A 1 384 ? 24.520 127.877 9.708 1.00 23.94 384 GLU A O 1
ATOM 5307 N N . ASN A 1 385 ? 25.874 126.216 10.463 1.00 26.21 385 ASN A N 1
ATOM 5308 C CA . ASN A 1 385 ? 25.950 125.467 9.182 1.00 24.03 385 ASN A CA 1
ATOM 5309 C C . ASN A 1 385 ? 24.787 124.480 9.160 1.00 25.24 385 ASN A C 1
ATOM 5310 O O . ASN A 1 385 ? 24.826 123.485 9.906 1.00 24.03 385 ASN A O 1
ATOM 5321 N N . VAL A 1 386 ? 23.748 124.750 8.381 1.00 22.24 386 VAL A N 1
ATOM 5322 C CA . VAL A 1 386 ? 22.533 123.911 8.405 1.00 22.83 386 VAL A CA 1
ATOM 5323 C C . VAL A 1 386 ? 22.853 122.501 7.911 1.00 23.50 386 VAL A C 1
ATOM 5324 O O . VAL A 1 386 ? 22.162 121.555 8.336 1.00 23.67 386 VAL A O 1
ATOM 5337 N N . ILE A 1 387 ? 23.838 122.348 7.028 1.00 23.95 387 ILE A N 1
ATOM 5338 C CA . ILE A 1 387 ? 24.140 121.006 6.457 1.00 24.00 387 ILE A CA 1
ATOM 5339 C C . ILE A 1 387 ? 24.664 120.096 7.570 1.00 26.58 387 ILE A C 1
ATOM 5340 O O . ILE A 1 387 ? 24.320 118.885 7.567 1.00 27.56 387 ILE A O 1
ATOM 5356 N N . ARG A 1 388 ? 25.346 120.655 8.559 1.00 25.90 388 ARG A N 1
ATOM 5357 C CA . ARG A 1 388 ? 25.884 119.863 9.698 1.00 27.99 388 ARG A CA 1
ATOM 5358 C C . ARG A 1 388 ? 24.758 119.348 10.592 1.00 29.38 388 ARG A C 1
ATOM 5359 O O . ARG A 1 388 ? 25.025 118.444 11.400 1.00 31.75 388 ARG A O 1
ATOM 5380 N N . GLN A 1 389 ? 23.538 119.878 10.491 1.00 24.82 389 GLN A N 1
ATOM 5381 C CA . GLN A 1 389 ? 22.418 119.460 11.363 1.00 26.26 389 GLN A CA 1
ATOM 5382 C C . GLN A 1 389 ? 21.604 118.335 10.713 1.00 23.45 389 GLN A C 1
ATOM 5383 O O . GLN A 1 389 ? 20.641 117.858 11.352 1.00 27.56 389 GLN A O 1
ATOM 5397 N N . ILE A 1 390 ? 21.951 117.882 9.499 1.00 25.86 390 ILE A N 1
ATOM 5398 C CA . ILE A 1 390 ? 21.264 116.721 8.868 1.00 24.93 390 ILE A CA 1
ATOM 5399 C C . ILE A 1 390 ? 21.870 115.447 9.458 1.00 25.81 390 ILE A C 1
ATOM 5400 O O . ILE A 1 390 ? 23.078 115.305 9.429 1.00 28.12 390 ILE A O 1
ATOM 5416 N N . PRO A 1 391 ? 21.075 114.533 10.055 1.00 27.27 391 PRO A N 1
ATOM 5417 C CA . PRO A 1 391 ? 21.659 113.342 10.682 1.00 30.70 391 PRO A CA 1
ATOM 5418 C C . PRO A 1 391 ? 22.294 112.421 9.633 1.00 33.29 391 PRO A C 1
ATOM 5419 O O . PRO A 1 391 ? 21.909 112.458 8.471 1.00 29.17 391 PRO A O 1
ATOM 5430 N N . ARG A 1 392 ? 23.249 111.586 10.061 1.00 32.97 392 ARG A N 1
ATOM 5431 C CA . ARG A 1 392 ? 24.028 110.709 9.148 1.00 34.08 392 ARG A CA 1
ATOM 5432 C C . ARG A 1 392 ? 23.127 109.881 8.228 1.00 30.03 392 ARG A C 1
ATOM 5433 O O . ARG A 1 392 ? 23.495 109.734 7.049 1.00 33.85 392 ARG A O 1
ATOM 5454 N N . GLN A 1 393 ? 22.037 109.300 8.727 1.00 30.65 393 GLN A N 1
ATOM 5455 C CA . GLN A 1 393 ? 21.220 108.356 7.933 1.00 35.08 393 GLN A CA 1
ATOM 5456 C C . GLN A 1 393 ? 20.610 109.131 6.764 1.00 32.76 393 GLN A C 1
ATOM 5457 O O . GLN A 1 393 ? 20.556 108.591 5.647 1.00 33.26 393 GLN A O 1
ATOM 5471 N N . VAL A 1 394 ? 20.277 110.412 6.963 1.00 29.38 394 VAL A N 1
ATOM 5472 C CA . VAL A 1 394 ? 19.674 111.205 5.856 1.00 27.09 394 VAL A CA 1
ATOM 5473 C C . VAL A 1 394 ? 20.772 111.847 4.994 1.00 23.67 394 VAL A C 1
ATOM 5474 O O . VAL A 1 394 ? 20.596 111.883 3.776 1.00 26.08 394 VAL A O 1
ATOM 5487 N N . SER A 1 395 ? 21.887 112.304 5.560 1.00 26.38 395 SER A N 1
ATOM 5488 C CA A SER A 1 395 ? 23.048 112.822 4.788 0.47 27.28 395 SER A CA 1
ATOM 5489 C CA B SER A 1 395 ? 23.005 112.848 4.744 0.53 27.28 395 SER A CA 1
ATOM 5490 C C . SER A 1 395 ? 23.534 111.753 3.804 1.00 27.97 395 SER A C 1
ATOM 5491 O O . SER A 1 395 ? 23.874 112.094 2.652 1.00 28.66 395 SER A O 1
ATOM 5506 N N . ASP A 1 396 ? 23.562 110.496 4.268 1.00 30.43 396 ASP A N 1
ATOM 5507 C CA . ASP A 1 396 ? 23.959 109.348 3.427 1.00 31.26 396 ASP A CA 1
ATOM 5508 C C . ASP A 1 396 ? 23.055 109.242 2.195 1.00 29.40 396 ASP A C 1
ATOM 5509 O O . ASP A 1 396 ? 23.555 108.904 1.123 1.00 30.02 396 ASP A O 1
ATOM 5518 N N . LEU A 1 397 ? 21.758 109.525 2.322 1.00 27.40 397 LEU A N 1
ATOM 5519 C CA . LEU A 1 397 ? 20.802 109.455 1.186 1.00 28.16 397 LEU A CA 1
ATOM 5520 C C . LEU A 1 397 ? 20.854 110.746 0.351 1.00 29.09 397 LEU A C 1
ATOM 5521 O O . LEU A 1 397 ? 20.465 110.715 -0.843 1.00 31.82 397 LEU A O 1
ATOM 5537 N N . THR A 1 398 ? 21.247 111.862 0.968 1.00 25.75 398 THR A N 1
ATOM 5538 C CA . THR A 1 398 ? 21.230 113.206 0.342 1.00 25.90 398 THR A CA 1
ATOM 5539 C C . THR A 1 398 ? 22.442 113.380 -0.577 1.00 28.17 398 THR A C 1
ATOM 5540 O O . THR A 1 398 ? 22.317 114.011 -1.654 1.00 26.65 398 THR A O 1
ATOM 5551 N N . PHE A 1 399 ? 23.598 112.866 -0.145 1.00 28.18 399 PHE A N 1
ATOM 5552 C CA . PHE A 1 399 ? 24.926 113.182 -0.718 1.00 28.33 399 PHE A CA 1
ATOM 5553 C C . PHE A 1 399 ? 25.575 111.885 -1.190 1.00 30.27 399 PHE A C 1
ATOM 5554 O O . PHE A 1 399 ? 25.270 110.828 -0.667 1.00 29.18 399 PHE A O 1
ATOM 5571 N N . PRO A 1 400 ? 26.497 111.957 -2.167 1.00 29.89 400 PRO A N 1
ATOM 5572 C CA . PRO A 1 400 ? 27.183 110.742 -2.643 1.00 30.36 400 PRO A CA 1
ATOM 5573 C C . PRO A 1 400 ? 28.130 110.124 -1.607 1.00 33.76 400 PRO A C 1
ATOM 5574 O O . PRO A 1 400 ? 28.323 108.912 -1.621 1.00 36.84 400 PRO A O 1
ATOM 5585 N N . GLY A 1 401 ? 28.718 110.918 -0.735 1.00 32.29 401 GLY A N 1
ATOM 5586 C CA . GLY A 1 401 ? 29.530 110.392 0.370 1.00 33.68 401 GLY A CA 1
ATOM 5587 C C . GLY A 1 401 ? 28.692 109.610 1.357 1.00 34.56 401 GLY A C 1
ATOM 5588 O O . GLY A 1 401 ? 27.442 109.736 1.354 1.00 33.29 401 GLY A O 1
ATOM 5592 N N . SER A 1 402 ? 29.338 108.827 2.211 1.00 34.08 402 SER A N 1
ATOM 5593 C CA . SER A 1 402 ? 28.667 108.194 3.367 1.00 34.16 402 SER A CA 1
ATOM 5594 C C . SER A 1 402 ? 28.295 109.286 4.370 1.00 32.38 402 SER A C 1
ATOM 5595 O O . SER A 1 402 ? 28.875 110.376 4.282 1.00 31.15 402 SER A O 1
ATOM 5603 N N . GLY A 1 403 ? 27.395 108.986 5.301 1.00 34.80 403 GLY A N 1
ATOM 5604 C CA . GLY A 1 403 ? 27.087 109.889 6.425 1.00 36.34 403 GLY A CA 1
ATOM 5605 C C . GLY A 1 403 ? 28.348 110.337 7.132 1.00 36.04 403 GLY A C 1
ATOM 5606 O O . GLY A 1 403 ? 28.516 111.554 7.394 1.00 36.13 403 GLY A O 1
ATOM 5610 N N . GLU A 1 404 ? 29.255 109.407 7.444 1.00 36.05 404 GLU A N 1
ATOM 5611 C CA . GLU A 1 404 ? 30.504 109.740 8.182 1.00 38.20 404 GLU A CA 1
ATOM 5612 C C . GLU A 1 404 ? 31.421 110.625 7.324 1.00 32.62 404 GLU A C 1
ATOM 5613 O O . GLU A 1 404 ? 32.013 111.554 7.878 1.00 35.43 404 GLU A O 1
ATOM 5625 N N . GLU A 1 405 ? 31.519 110.361 6.020 1.00 32.66 405 GLU A N 1
ATOM 5626 C CA . GLU A 1 405 ? 32.357 111.121 5.062 1.00 31.20 405 GLU A CA 1
ATOM 5627 C C . GLU A 1 405 ? 31.825 112.557 4.936 1.00 30.96 405 GLU A C 1
ATOM 5628 O O . GLU A 1 405 ? 32.640 113.473 4.833 1.00 31.25 405 GLU A O 1
ATOM 5640 N N . VAL A 1 406 ? 30.508 112.710 4.893 1.00 31.75 406 VAL A N 1
ATOM 5641 C CA . VAL A 1 406 ? 29.906 114.071 4.817 1.00 30.04 406 VAL A CA 1
ATOM 5642 C C . VAL A 1 406 ? 30.285 114.808 6.104 1.00 28.65 406 VAL A C 1
ATOM 5643 O O . VAL A 1 406 ? 30.719 115.956 6.043 1.00 30.10 406 VAL A O 1
ATOM 5656 N N . GLU A 1 407 ? 30.053 114.164 7.242 1.00 32.21 407 GLU A N 1
ATOM 5657 C CA . GLU A 1 407 ? 30.296 114.755 8.577 1.00 32.68 407 GLU A CA 1
ATOM 5658 C C . GLU A 1 407 ? 31.764 115.187 8.671 1.00 38.03 407 GLU A C 1
ATOM 5659 O O . GLU A 1 407 ? 32.013 116.346 9.073 1.00 35.25 407 GLU A O 1
ATOM 5671 N N . GLU A 1 408 ? 32.703 114.325 8.264 1.00 37.42 408 GLU A N 1
ATOM 5672 C CA . GLU A 1 408 ? 34.155 114.624 8.312 1.00 39.72 408 GLU A CA 1
ATOM 5673 C C . GLU A 1 408 ? 34.473 115.808 7.391 1.00 35.19 408 GLU A C 1
ATOM 5674 O O . GLU A 1 408 ? 35.182 116.709 7.840 1.00 36.25 408 GLU A O 1
ATOM 5686 N N . LEU A 1 409 ? 33.955 115.833 6.154 1.00 33.10 409 LEU A N 1
ATOM 5687 C CA . LEU A 1 409 ? 34.228 116.955 5.226 1.00 31.68 409 LEU A CA 1
ATOM 5688 C C . LEU A 1 409 ? 33.730 118.260 5.858 1.00 28.80 409 LEU A C 1
ATOM 5689 O O . LEU A 1 409 ? 34.460 119.270 5.789 1.00 29.46 409 LEU A O 1
ATOM 5705 N N . LEU A 1 410 ? 32.533 118.255 6.438 1.00 30.46 410 LEU A N 1
ATOM 5706 C CA . LEU A 1 410 ? 31.930 119.519 6.955 1.00 30.56 410 LEU A CA 1
ATOM 5707 C C . LEU A 1 410 ? 32.675 120.004 8.195 1.00 32.34 410 LEU A C 1
ATOM 5708 O O . LEU A 1 410 ? 32.500 121.184 8.551 1.00 32.20 410 LEU A O 1
ATOM 5724 N N . GLU A 1 411 ? 33.536 119.169 8.791 1.00 33.39 411 GLU A N 1
ATOM 5725 C CA . GLU A 1 411 ? 34.337 119.534 9.994 1.00 37.39 411 GLU A CA 1
ATOM 5726 C C . GLU A 1 411 ? 35.745 120.000 9.586 1.00 34.11 411 GLU A C 1
ATOM 5727 O O . GLU A 1 411 ? 36.457 120.568 10.455 1.00 36.77 411 GLU A O 1
ATOM 5739 N N . ASN A 1 412 ? 36.125 119.898 8.307 1.00 33.12 412 ASN A N 1
ATOM 5740 C CA . ASN A 1 412 ? 37.472 120.348 7.849 1.00 32.47 412 ASN A CA 1
ATOM 5741 C C . ASN A 1 412 ? 37.673 121.860 8.077 1.00 34.20 412 ASN A C 1
ATOM 5742 O O . ASN A 1 412 ? 38.781 122.276 8.495 1.00 35.47 412 ASN A O 1
ATOM 5753 N N . GLN A 1 413 ? 36.648 122.689 7.824 1.00 30.07 413 GLN A N 1
ATOM 5754 C CA . GLN A 1 413 ? 36.755 124.157 7.963 1.00 30.14 413 GLN A CA 1
ATOM 5755 C C . GLN A 1 413 ? 36.550 124.478 9.446 1.00 33.38 413 GLN A C 1
ATOM 5756 O O . GLN A 1 413 ? 35.428 124.291 9.952 1.00 33.97 413 GLN A O 1
ATOM 5770 N N . LYS A 1 414 ? 37.600 124.914 10.139 1.00 32.70 414 LYS A N 1
ATOM 5771 C CA . LYS A 1 414 ? 37.510 125.174 11.595 1.00 36.10 414 LYS A CA 1
ATOM 5772 C C . LYS A 1 414 ? 36.945 126.574 11.840 1.00 32.96 414 LYS A C 1
ATOM 5773 O O . LYS A 1 414 ? 36.436 126.803 12.949 1.00 35.09 414 LYS A O 1
ATOM 5792 N N . GLU A 1 415 ? 37.051 127.469 10.855 1.00 32.33 415 GLU A N 1
ATOM 5793 C CA . GLU A 1 415 ? 36.542 128.861 10.959 1.00 31.13 415 GLU A CA 1
ATOM 5794 C C . GLU A 1 415 ? 35.026 128.870 10.692 1.00 28.95 415 GLU A C 1
ATOM 5795 O O . GLU A 1 415 ? 34.461 127.857 10.247 1.00 28.34 415 GLU A O 1
ATOM 5807 N N . SER A 1 416 ? 34.382 129.956 11.100 1.00 28.44 416 SER A N 1
ATOM 5808 C CA . SER A 1 416 ? 32.949 130.206 10.815 1.00 24.59 416 SER A CA 1
ATOM 5809 C C . SER A 1 416 ? 32.803 131.558 10.134 1.00 25.00 416 SER A C 1
ATOM 5810 O O . SER A 1 416 ? 33.519 132.506 10.488 1.00 24.93 416 SER A O 1
ATOM 5818 N N . TYR A 1 417 ? 31.834 131.628 9.215 1.00 23.51 417 TYR A N 1
ATOM 5819 C CA . TYR A 1 417 ? 31.326 132.881 8.586 1.00 24.17 417 TYR A CA 1
ATOM 5820 C C . TYR A 1 417 ? 32.310 133.422 7.550 1.00 25.18 417 TYR A C 1
ATOM 5821 O O . TYR A 1 417 ? 31.960 133.558 6.366 1.00 24.23 417 TYR A O 1
ATOM 5839 N N . PHE A 1 418 ? 33.519 133.797 7.987 1.00 24.05 418 PHE A N 1
ATOM 5840 C CA . PHE A 1 418 ? 34.597 134.328 7.120 1.00 23.38 418 PHE A CA 1
ATOM 5841 C C . PHE A 1 418 ? 35.811 133.398 7.215 1.00 26.84 418 PHE A C 1
ATOM 5842 O O . PHE A 1 418 ? 36.166 133.004 8.320 1.00 29.20 418 PHE A O 1
ATOM 5859 N N . VAL A 1 419 ? 36.374 133.080 6.066 1.00 25.59 419 VAL A N 1
ATOM 5860 C CA . VAL A 1 419 ? 37.503 132.103 5.988 1.00 27.31 419 VAL A CA 1
ATOM 5861 C C . VAL A 1 419 ? 38.590 132.678 5.098 1.00 26.72 419 VAL A C 1
ATOM 5862 O O . VAL A 1 419 ? 38.396 133.671 4.407 1.00 26.31 419 VAL A O 1
ATOM 5875 N N . ASP A 1 420 ? 39.776 132.062 5.155 1.00 29.65 420 ASP A N 1
ATOM 5876 C CA . ASP A 1 420 ? 40.850 132.388 4.198 1.00 29.51 420 ASP A CA 1
ATOM 5877 C C . ASP A 1 420 ? 40.398 131.961 2.811 1.00 30.35 420 ASP A C 1
ATOM 5878 O O . ASP A 1 420 ? 40.190 130.770 2.616 1.00 31.22 420 ASP A O 1
ATOM 5887 N N . GLY A 1 421 ? 40.294 132.913 1.889 1.00 30.38 421 GLY A N 1
ATOM 5888 C CA . GLY A 1 421 ? 39.833 132.663 0.522 1.00 30.15 421 GLY A CA 1
ATOM 5889 C C . GLY A 1 421 ? 40.942 132.426 -0.472 1.00 33.49 421 GLY A C 1
ATOM 5890 O O . GLY A 1 421 ? 40.613 132.298 -1.660 1.00 36.12 421 GLY A O 1
ATOM 5894 N N . GLN A 1 422 ? 42.207 132.366 -0.021 1.00 38.29 422 GLN A N 1
ATOM 5895 C CA . GLN A 1 422 ? 43.378 132.136 -0.912 1.00 46.28 422 GLN A CA 1
ATOM 5896 C C . GLN A 1 422 ? 43.136 130.869 -1.717 1.00 42.54 422 GLN A C 1
ATOM 5897 O O . GLN A 1 422 ? 42.672 129.867 -1.174 1.00 42.29 422 GLN A O 1
ATOM 5911 N N . PRO A 1 423 ? 43.396 130.893 -3.042 1.00 43.73 423 PRO A N 1
ATOM 5912 C CA . PRO A 1 423 ? 43.352 129.680 -3.857 1.00 47.84 423 PRO A CA 1
ATOM 5913 C C . PRO A 1 423 ? 44.434 128.693 -3.388 1.00 48.38 423 PRO A C 1
ATOM 5914 O O . PRO A 1 423 ? 45.397 129.139 -2.797 1.00 47.71 423 PRO A O 1
ATOM 5925 N N . ARG A 1 424 ? 44.222 127.389 -3.601 1.00 53.80 424 ARG A N 1
ATOM 5926 C CA . ARG A 1 424 ? 45.136 126.313 -3.127 1.00 57.80 424 ARG A CA 1
ATOM 5927 C C . ARG A 1 424 ? 45.538 125.410 -4.300 1.00 63.84 424 ARG A C 1
ATOM 5928 O O . ARG A 1 424 ? 44.845 125.371 -5.313 1.00 71.63 424 ARG A O 1
#

B-factor: mean 30.95, std 14.56, range [15.02, 120.09]

Solvent-accessible surface area: 18808 Å² total

InterPro domains:
  IPR006045 Cupin 1 [PF00190] (74-164)
  IPR006045 Cupin 1 [PF00190] (249-406)
  IPR006045 Cupin 1 [SM00835] (49-207)
  IPR006045 Cupin 1 [SM00835] (249-407)
  IPR011051 RmlC-like cupin domain superfamily [SSF51182] (46-220)
  IPR011051 RmlC-like cupin domain superfamily [SSF51182] (214-420)
  IPR014710 RmlC-like jelly roll fold [G3DSA:2.60.120.10] (46-244)
  IPR014710 RmlC-like jelly roll fold [G3DSA:2.60.120.10] (245-424)
  IPR050253 Seed Storage and Functional Proteins [PTHR31189] (11-421)

Nearest PDB structures (foldseek):
  6v7g-assembly1_A  TM=1.003E+00  e=9.247E-76  Canavalia ensiformis
  6v7j-assembly1_C  TM=9.880E-01  e=4.353E-71  Canavalia ensiformis
  5vf5-assembly1_A  TM=9.460E-01  e=1.400E-41  Solanum melongena
  6l4c-assembly1_A  TM=9.438E-01  e=2.148E-40  Corylus avellana
  1dgw-assembly1_A  TM=1.002E+00  e=1.432E-31  Canavalia ensiformis

Secondary structure (DSSP, 8-state):
--TTEE-GGGEEEEEEETTEEEEEEPPTTSS-STTGGGTTEEEEEEEE-SSEEEEEEEESSEEEEEEEES-EEEEEEETTEEEEEEE-TTEEEEE-TT--EEEEE--SS--EEEEEEEE--SSTT---EEESS--SS---GGGGS-HHHHHHHHTS-HHHHIIIIIS---SSSEEEPPP--TTTTTS-EETTSS--SEESSSEEE--B-GGG-HHHHHHTEEE--EE-TTEEEEEEEESSPEEEEEEEES-EEEEEEEE-----EEEEEEEEPTT-EEEE-TT--EEEEESSSEEEEEEEES-TT--EEESSSSTTBGGGGS-HHHHHHHSSS-HHHHHHHHHS--S-SEEE----